Protein AF-0000000072256569 (afdb_homodimer)

Organism: Glaesserella parasuis serovar 5 (strain SH0165) (NCBI:txid557723)

pLDDT: mean 93.46, std 8.96, range [40.25, 98.81]

Structure (mmCIF, N/CA/C/O backbone):
data_AF-0000000072256569-model_v1
#
loop_
_entity.id
_entity.type
_entity.pdbx_description
1 polymer Gluconokinase
#
loop_
_atom_site.group_PDB
_atom_site.id
_atom_site.type_symbol
_atom_site.label_atom_id
_atom_site.label_alt_id
_atom_site.label_comp_id
_atom_site.label_asym_id
_atom_site.label_entity_id
_atom_site.label_seq_id
_atom_site.pdbx_PDB_ins_code
_atom_site.Cartn_x
_atom_site.Cartn_y
_atom_site.Cartn_z
_atom_site.occupancy
_atom_site.B_iso_or_equiv
_atom_site.auth_seq_id
_atom_site.auth_comp_id
_atom_site.auth_asym_id
_atom_site.auth_atom_id
_atom_site.pdbx_PDB_model_num
ATOM 1 N N . MET A 1 1 ? -25.641 -3.488 4.055 1 40.25 1 MET A N 1
ATOM 2 C CA . MET A 1 1 ? -24.484 -2.615 4.172 1 40.25 1 MET A CA 1
ATOM 3 C C . MET A 1 1 ? -23.375 -3.055 3.223 1 40.25 1 MET A C 1
ATOM 5 O O . MET A 1 1 ? -23.094 -4.25 3.084 1 40.25 1 MET A O 1
ATOM 9 N N . SER A 1 2 ? -23.109 -2.441 2.121 1 54.06 2 SER A N 1
ATOM 10 C CA . SER A 1 2 ? -22.188 -2.846 1.068 1 54.06 2 SER A CA 1
ATOM 11 C C . SER A 1 2 ? -20.844 -3.291 1.65 1 54.06 2 SER A C 1
ATOM 13 O O . SER A 1 2 ? -20.203 -2.541 2.387 1 54.06 2 SER A O 1
ATOM 15 N N . GLU A 1 3 ? -20.672 -4.641 1.908 1 81.69 3 GLU A N 1
ATOM 16 C CA . GLU A 1 3 ? -19.578 -5.281 2.633 1 81.69 3 GLU A CA 1
ATOM 17 C C . GLU A 1 3 ? -18.266 -5.18 1.855 1 81.69 3 GLU A C 1
ATOM 19 O O . GLU A 1 3 ? -18.281 -5.184 0.623 1 81.69 3 GLU A O 1
ATOM 24 N N . GLY A 1 4 ? -17.172 -4.664 2.48 1 91.06 4 GLY A N 1
ATOM 25 C CA . GLY A 1 4 ? -15.82 -4.656 1.939 1 91.06 4 GLY A CA 1
ATOM 26 C C . GLY A 1 4 ? -15.367 -6.02 1.454 1 91.06 4 GLY A C 1
ATOM 27 O O . GLY A 1 4 ? -15.883 -7.047 1.899 1 91.06 4 GLY A O 1
ATOM 28 N N . LYS A 1 5 ? -14.586 -5.988 0.394 1 96.31 5 LYS A N 1
ATOM 29 C CA . LYS A 1 5 ? -14.094 -7.227 -0.202 1 96.31 5 LYS A CA 1
ATOM 30 C C . LYS A 1 5 ? -12.648 -7.082 -0.652 1 96.31 5 LYS A C 1
ATOM 32 O O . LYS A 1 5 ? -12.266 -6.059 -1.225 1 96.31 5 LYS A O 1
ATOM 37 N N . ALA A 1 6 ? -11.93 -8.062 -0.344 1 98.19 6 ALA A N 1
ATOM 38 C CA . ALA A 1 6 ? -10.539 -8.094 -0.788 1 98.19 6 ALA A CA 1
ATOM 39 C C . ALA A 1 6 ? -10.32 -9.211 -1.807 1 98.19 6 ALA A C 1
ATOM 41 O O . ALA A 1 6 ? -10.625 -10.375 -1.538 1 98.19 6 ALA A O 1
ATOM 42 N N . PHE A 1 7 ? -9.836 -8.867 -2.986 1 98.69 7 PHE A N 1
ATOM 43 C CA . PHE A 1 7 ? -9.367 -9.828 -3.973 1 98.69 7 PHE A CA 1
ATOM 44 C C . PHE A 1 7 ? -7.844 -9.914 -3.967 1 98.69 7 PHE A C 1
ATOM 46 O O . PHE A 1 7 ? -7.16 -8.906 -4.152 1 98.69 7 PHE A O 1
ATOM 53 N N . ILE A 1 8 ? -7.336 -11.047 -3.693 1 98.81 8 ILE A N 1
ATOM 54 C CA . ILE A 1 8 ? -5.898 -11.273 -3.801 1 98.81 8 ILE A CA 1
ATOM 55 C C . ILE A 1 8 ? -5.543 -11.695 -5.223 1 98.81 8 ILE A C 1
ATOM 57 O O . ILE A 1 8 ? -5.93 -12.781 -5.664 1 98.81 8 ILE A O 1
ATOM 61 N N . LEU A 1 9 ? -4.914 -10.828 -5.926 1 98.81 9 LEU A N 1
ATOM 62 C CA . LEU A 1 9 ? -4.387 -11.188 -7.238 1 98.81 9 LEU A CA 1
ATOM 63 C C . LEU A 1 9 ? -3.012 -11.836 -7.113 1 98.81 9 LEU A C 1
ATOM 65 O O . LEU A 1 9 ? -2.016 -11.148 -6.875 1 98.81 9 LEU A O 1
ATOM 69 N N . MET A 1 10 ? -3.02 -13.148 -7.277 1 98.56 10 MET A N 1
ATOM 70 C CA . MET A 1 10 ? -1.822 -13.906 -6.918 1 98.56 10 MET A CA 1
ATOM 71 C C . MET A 1 10 ? -1.206 -14.57 -8.141 1 98.56 10 MET A C 1
ATOM 73 O O . MET A 1 10 ? -1.817 -14.594 -9.211 1 98.56 10 MET A O 1
ATOM 77 N N . GLY A 1 11 ? 0.01 -15.047 -7.938 1 96.94 11 GLY A N 1
ATOM 78 C CA . GLY A 1 11 ? 0.782 -15.711 -8.977 1 96.94 11 GLY A CA 1
ATOM 79 C C . GLY A 1 11 ? 2.277 -15.492 -8.836 1 96.94 11 GLY A C 1
ATOM 80 O O . GLY A 1 11 ? 2.721 -14.68 -8.031 1 96.94 11 GLY A O 1
ATOM 81 N N . VAL A 1 12 ? 3.035 -16.25 -9.617 1 94.25 12 VAL A N 1
ATOM 82 C CA . VAL A 1 12 ? 4.488 -16.125 -9.57 1 94.25 12 VAL A CA 1
ATOM 83 C C . VAL A 1 12 ? 4.918 -14.789 -10.164 1 94.25 12 VAL A C 1
ATOM 85 O O . VAL A 1 12 ? 4.109 -14.086 -10.773 1 94.25 12 VAL A O 1
ATOM 88 N N . SER A 1 13 ? 6.16 -14.422 -9.891 1 88.44 13 SER A N 1
ATOM 89 C CA . SER A 1 13 ? 6.719 -13.195 -10.445 1 88.44 13 SER A CA 1
ATOM 90 C C . SER A 1 13 ? 6.613 -13.164 -11.961 1 88.44 13 SER A C 1
ATOM 92 O O . SER A 1 13 ? 6.629 -14.219 -12.609 1 88.44 13 SER A O 1
ATOM 94 N N . SER A 1 14 ? 6.383 -11.961 -12.555 1 87.88 14 SER A N 1
ATOM 95 C CA . SER A 1 14 ? 6.426 -11.711 -13.992 1 87.88 14 SER A CA 1
ATOM 96 C C . SER A 1 14 ? 5.168 -12.227 -14.68 1 87.88 14 SER A C 1
ATOM 98 O O . SER A 1 14 ? 5.172 -12.461 -15.891 1 87.88 14 SER A O 1
ATOM 100 N N . THR A 1 15 ? 4.133 -12.492 -13.883 1 91.69 15 THR A N 1
ATOM 101 C CA . THR A 1 15 ? 2.846 -12.836 -14.477 1 91.69 15 THR A CA 1
ATOM 102 C C . THR A 1 15 ? 2.033 -11.586 -14.773 1 91.69 15 THR A C 1
ATOM 104 O O . THR A 1 15 ? 0.954 -11.664 -15.367 1 91.69 15 THR A O 1
ATOM 107 N N . GLY A 1 16 ? 2.479 -10.445 -14.336 1 90 16 GLY A N 1
ATOM 108 C CA . GLY A 1 16 ? 1.817 -9.188 -14.641 1 90 16 GLY A CA 1
ATOM 109 C C . GLY A 1 16 ? 0.84 -8.75 -13.57 1 90 16 GLY A C 1
ATOM 110 O O . GLY A 1 16 ? -0.11 -8.016 -13.852 1 90 16 GLY A O 1
ATOM 111 N N . LYS A 1 17 ? 0.995 -9.195 -12.352 1 94.38 17 LYS A N 1
ATOM 112 C CA . LYS A 1 17 ? 0.062 -8.93 -11.258 1 94.38 17 LYS A CA 1
ATOM 113 C C . LYS A 1 17 ? -0.186 -7.434 -11.102 1 94.38 17 LYS A C 1
ATOM 115 O O . LYS A 1 17 ? -1.335 -6.988 -11.094 1 94.38 17 LYS A O 1
ATOM 120 N N . THR A 1 18 ? 0.906 -6.664 -11.039 1 92.69 18 THR A N 1
ATOM 121 C CA . THR A 1 18 ? 0.779 -5.234 -10.789 1 92.69 18 THR A CA 1
ATOM 122 C C . THR A 1 18 ? 0.106 -4.535 -11.961 1 92.69 18 THR A C 1
ATOM 124 O O . THR A 1 18 ? -0.819 -3.74 -11.773 1 92.69 18 THR A O 1
ATOM 127 N N . SER A 1 19 ? 0.529 -4.84 -13.195 1 94.12 19 SER A N 1
ATOM 128 C CA . SER A 1 19 ? -0.043 -4.207 -14.375 1 94.12 19 SER A CA 1
ATOM 129 C C . SER A 1 19 ? -1.513 -4.578 -14.547 1 94.12 19 SER A C 1
ATOM 131 O O . SER A 1 19 ? -2.355 -3.709 -14.781 1 94.12 19 SER A O 1
ATOM 133 N N . ILE A 1 20 ? -1.775 -5.836 -14.391 1 97.75 20 ILE A N 1
ATOM 134 C CA . ILE A 1 20 ? -3.148 -6.305 -14.531 1 97.75 20 ILE A CA 1
ATOM 135 C C . ILE A 1 20 ? -4.008 -5.742 -13.398 1 97.75 20 ILE A C 1
ATOM 137 O O . ILE A 1 20 ? -5.102 -5.227 -13.641 1 97.75 20 ILE A O 1
ATOM 141 N N . GLY A 1 21 ? -3.496 -5.84 -12.18 1 98 21 GLY A N 1
ATOM 142 C CA . GLY A 1 21 ? -4.211 -5.273 -11.047 1 98 21 GLY A CA 1
ATOM 143 C C . GLY A 1 21 ? -4.527 -3.799 -11.219 1 98 21 GLY A C 1
ATOM 144 O O . GLY A 1 21 ? -5.637 -3.357 -10.906 1 98 21 GLY A O 1
ATOM 145 N N . THR A 1 22 ? -3.578 -3.062 -11.695 1 95.94 22 THR A N 1
ATOM 146 C CA . THR A 1 22 ? -3.744 -1.63 -11.922 1 95.94 22 THR A CA 1
ATOM 147 C C . THR A 1 22 ? -4.875 -1.364 -12.914 1 95.94 22 THR A C 1
ATOM 149 O O . THR A 1 22 ? -5.762 -0.554 -12.648 1 95.94 22 THR A O 1
ATOM 152 N N . GLU A 1 23 ? -4.852 -2.062 -14.008 1 97.56 23 GLU A N 1
ATOM 153 C CA . GLU A 1 23 ? -5.848 -1.837 -15.055 1 97.56 23 GLU A CA 1
ATOM 154 C C . GLU A 1 23 ? -7.234 -2.291 -14.602 1 97.56 23 GLU A C 1
ATOM 156 O O . GLU A 1 23 ? -8.227 -1.595 -14.828 1 97.56 23 GLU A O 1
ATOM 161 N N . VAL A 1 24 ? -7.324 -3.406 -13.93 1 98.5 24 VAL A N 1
ATOM 162 C CA . VAL A 1 24 ? -8.602 -3.93 -13.445 1 98.5 24 VAL A CA 1
ATOM 163 C C . VAL A 1 24 ? -9.211 -2.955 -12.445 1 98.5 24 VAL A C 1
ATOM 165 O O . VAL A 1 24 ? -10.391 -2.619 -12.531 1 98.5 24 VAL A O 1
ATOM 168 N N . THR A 1 25 ? -8.391 -2.504 -11.477 1 97.69 25 THR A N 1
ATOM 169 C CA . THR A 1 25 ? -8.906 -1.615 -10.445 1 97.69 25 THR A CA 1
ATOM 170 C C . THR A 1 25 ? -9.305 -0.269 -11.039 1 97.69 25 THR A C 1
ATOM 172 O O . THR A 1 25 ? -10.266 0.355 -10.586 1 97.69 25 THR A O 1
ATOM 175 N N . ARG A 1 26 ? -8.555 0.143 -12.008 1 95.5 26 ARG A N 1
ATOM 176 C CA . ARG A 1 26 ? -8.914 1.379 -12.695 1 95.5 26 ARG A CA 1
ATOM 177 C C . ARG A 1 26 ? -10.289 1.266 -13.344 1 95.5 26 ARG A C 1
ATOM 179 O O . ARG A 1 26 ? -11.133 2.152 -13.188 1 95.5 26 ARG A O 1
ATOM 186 N N . ARG A 1 27 ? -10.594 0.208 -14 1 97.31 27 ARG A N 1
ATOM 187 C CA . ARG A 1 27 ? -11.828 0.017 -14.75 1 97.31 27 ARG A CA 1
ATOM 188 C C . ARG A 1 27 ? -13 -0.237 -13.812 1 97.31 27 ARG A C 1
ATOM 190 O O . ARG A 1 27 ? -14.133 0.16 -14.102 1 97.31 27 ARG A O 1
ATOM 197 N N . LEU A 1 28 ? -12.766 -0.832 -12.688 1 97.5 28 LEU A N 1
ATOM 198 C CA . LEU A 1 28 ? -13.852 -1.211 -11.789 1 97.5 28 LEU A CA 1
ATOM 199 C C . LEU A 1 28 ? -14.008 -0.194 -10.664 1 97.5 28 LEU A C 1
ATOM 201 O O . LEU A 1 28 ? -14.93 -0.294 -9.852 1 97.5 28 LEU A O 1
ATOM 205 N N . GLY A 1 29 ? -13.078 0.768 -10.594 1 94.94 29 GLY A N 1
ATOM 206 C CA . GLY A 1 29 ? -13.125 1.757 -9.523 1 94.94 29 GLY A CA 1
ATOM 207 C C . GLY A 1 29 ? -12.82 1.174 -8.156 1 94.94 29 GLY A C 1
ATOM 208 O O . GLY A 1 29 ? -13.516 1.473 -7.184 1 94.94 29 GLY A O 1
ATOM 209 N N . MET A 1 30 ? -11.812 0.292 -8.102 1 96.62 30 MET A N 1
ATOM 210 C CA . MET A 1 30 ? -11.438 -0.385 -6.859 1 96.62 30 MET A CA 1
ATOM 211 C C . MET A 1 30 ? -10.078 0.092 -6.367 1 96.62 30 MET A C 1
ATOM 213 O O . MET A 1 30 ? -9.297 0.666 -7.133 1 96.62 30 MET A O 1
ATOM 217 N N . LYS A 1 31 ? -9.836 -0.186 -5.129 1 95.38 31 LYS A N 1
ATOM 218 C CA . LYS A 1 31 ? -8.523 0.096 -4.543 1 95.38 31 LYS A CA 1
ATOM 219 C C . LYS A 1 31 ? -7.496 -0.95 -4.965 1 95.38 31 LYS A C 1
ATOM 221 O O . LYS A 1 31 ? -7.82 -2.133 -5.082 1 95.38 31 LYS A O 1
ATOM 226 N N . LEU A 1 32 ? -6.227 -0.421 -5.148 1 96.88 32 LEU A N 1
ATOM 227 C CA . L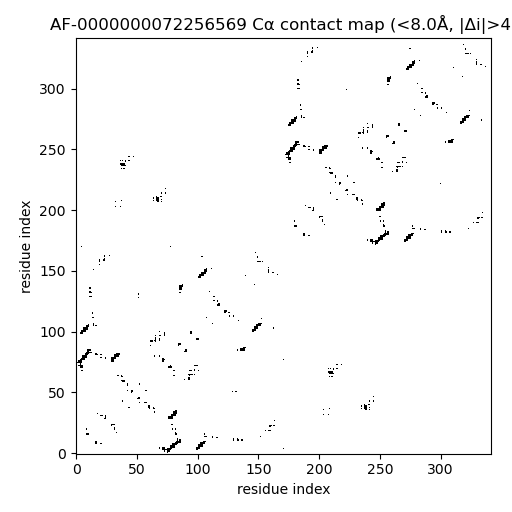EU A 1 32 ? -5.109 -1.328 -5.402 1 96.88 32 LEU A CA 1
ATOM 228 C C . LEU A 1 32 ? -4.066 -1.229 -4.297 1 96.88 32 LEU A C 1
ATOM 230 O O . LEU A 1 32 ? -3.639 -0.13 -3.938 1 96.88 32 LEU A O 1
ATOM 234 N N . ILE A 1 33 ? -3.75 -2.361 -3.738 1 97.31 33 ILE A N 1
ATOM 235 C CA . ILE A 1 33 ? -2.686 -2.461 -2.746 1 97.31 33 ILE A CA 1
ATOM 236 C C . ILE A 1 33 ? -1.607 -3.422 -3.242 1 97.31 33 ILE A C 1
ATOM 238 O O . ILE A 1 33 ? -1.909 -4.543 -3.658 1 97.31 33 ILE A O 1
ATOM 242 N N . ASP A 1 34 ? -0.389 -2.951 -3.289 1 95.94 34 ASP A N 1
ATOM 243 C CA . ASP A 1 34 ? 0.729 -3.785 -3.719 1 95.94 34 ASP A CA 1
ATOM 244 C C . ASP A 1 34 ? 1.378 -4.488 -2.529 1 95.94 34 ASP A C 1
ATOM 246 O O . ASP A 1 34 ? 2.055 -3.854 -1.717 1 95.94 34 ASP A O 1
ATOM 250 N N . GLY A 1 35 ? 1.304 -5.75 -2.441 1 95.94 35 GLY A N 1
ATOM 251 C CA . GLY A 1 35 ? 1.84 -6.531 -1.337 1 95.94 35 GLY A CA 1
ATOM 252 C C . GLY A 1 35 ? 3.344 -6.398 -1.189 1 95.94 35 GLY A C 1
ATOM 253 O O . GLY A 1 35 ? 3.893 -6.66 -0.117 1 95.94 35 GLY A O 1
ATOM 254 N N . ASP A 1 36 ? 4.035 -6.074 -2.225 1 91.62 36 ASP A N 1
ATOM 255 C CA . ASP A 1 36 ? 5.48 -5.895 -2.154 1 91.62 36 ASP A CA 1
ATOM 256 C C . ASP A 1 36 ? 5.844 -4.715 -1.251 1 91.62 36 ASP A C 1
ATOM 258 O O . ASP A 1 36 ? 6.938 -4.672 -0.688 1 91.62 36 ASP A O 1
ATOM 262 N N . ASP A 1 37 ? 4.895 -3.811 -1.094 1 92.94 37 ASP A N 1
ATOM 263 C CA . ASP A 1 37 ? 5.137 -2.637 -0.261 1 92.94 37 ASP A CA 1
ATOM 264 C C . ASP A 1 37 ? 4.953 -2.967 1.218 1 92.94 37 ASP A C 1
ATOM 266 O O . ASP A 1 37 ? 5.27 -2.148 2.086 1 92.94 37 ASP A O 1
ATOM 270 N N . LEU A 1 38 ? 4.504 -4.188 1.493 1 97.06 38 LEU A N 1
ATOM 271 C CA . LEU A 1 38 ? 4.141 -4.539 2.859 1 97.06 38 LEU A CA 1
ATOM 272 C C . LEU A 1 38 ? 5.219 -5.41 3.5 1 97.06 38 LEU A C 1
ATOM 274 O O . LEU A 1 38 ? 5.102 -5.789 4.668 1 97.06 38 LEU A O 1
ATOM 278 N N . HIS A 1 39 ? 6.305 -5.676 2.742 1 97.38 39 HIS A N 1
ATOM 279 C CA . HIS A 1 39 ? 7.383 -6.469 3.322 1 97.38 39 HIS A CA 1
ATOM 280 C C . HIS A 1 39 ? 8.07 -5.715 4.457 1 97.38 39 HIS A C 1
ATOM 282 O O . HIS A 1 39 ? 8.344 -4.52 4.344 1 97.38 39 HIS A O 1
ATOM 288 N N . PRO A 1 40 ? 8.367 -6.457 5.555 1 97.88 40 PRO A N 1
ATOM 289 C CA . PRO A 1 40 ? 9.203 -5.844 6.59 1 97.88 40 PRO A CA 1
ATOM 290 C C . PRO A 1 40 ? 10.641 -5.617 6.121 1 97.88 40 PRO A C 1
ATOM 292 O O . PRO A 1 40 ? 11.086 -6.234 5.148 1 97.88 40 PRO A O 1
ATOM 295 N N . ARG A 1 41 ? 11.273 -4.828 6.832 1 97 41 ARG A N 1
ATOM 296 C CA . ARG A 1 41 ? 12.633 -4.414 6.48 1 97 41 ARG A CA 1
ATOM 297 C C . ARG A 1 41 ? 13.547 -5.625 6.309 1 97 41 ARG A C 1
ATOM 299 O O . ARG A 1 41 ? 14.344 -5.68 5.367 1 97 41 ARG A O 1
ATOM 306 N N . ALA A 1 42 ? 13.453 -6.574 7.25 1 97.06 42 ALA A N 1
ATOM 307 C CA . ALA A 1 42 ? 14.305 -7.758 7.211 1 97.06 42 ALA A CA 1
ATOM 308 C C . ALA A 1 42 ? 14.133 -8.516 5.898 1 97.06 42 ALA A C 1
ATOM 310 O O . ALA A 1 42 ? 15.102 -9.023 5.336 1 97.06 42 ALA A O 1
ATOM 311 N N . ASN A 1 43 ? 12.859 -8.609 5.445 1 96.75 43 ASN A N 1
ATOM 312 C CA . ASN A 1 43 ? 12.586 -9.266 4.172 1 96.75 43 ASN A CA 1
ATOM 313 C C . ASN A 1 43 ? 13.227 -8.523 3.004 1 96.75 43 ASN A C 1
ATOM 315 O O . ASN A 1 43 ? 13.797 -9.141 2.104 1 96.75 43 ASN A O 1
ATOM 319 N N . ILE A 1 44 ? 13.125 -7.211 3.008 1 94.94 44 ILE A N 1
ATOM 320 C CA . ILE A 1 44 ? 13.648 -6.359 1.945 1 94.94 44 ILE A CA 1
ATOM 321 C C . ILE A 1 44 ? 15.164 -6.539 1.839 1 94.94 44 ILE A C 1
ATOM 323 O O . ILE A 1 44 ? 15.695 -6.723 0.743 1 94.94 44 ILE A O 1
ATOM 327 N N . ILE A 1 45 ? 15.82 -6.562 2.98 1 94.75 45 ILE A N 1
ATOM 328 C CA . ILE A 1 45 ? 17.266 -6.723 3.021 1 94.75 45 ILE A CA 1
ATOM 329 C C . ILE A 1 45 ? 17.656 -8.094 2.471 1 94.75 45 ILE A C 1
ATOM 331 O O . ILE A 1 45 ? 18.531 -8.203 1.608 1 94.75 45 ILE A O 1
ATOM 335 N N . LYS A 1 46 ? 16.953 -9.109 2.955 1 93.94 46 LYS A N 1
ATOM 336 C CA . LYS A 1 46 ? 17.25 -10.477 2.533 1 93.94 46 LYS A CA 1
ATOM 337 C C . LYS A 1 46 ? 17.047 -10.641 1.029 1 93.94 46 LYS A C 1
ATOM 339 O O . LYS A 1 46 ? 17.938 -11.133 0.328 1 93.94 46 LYS A O 1
ATOM 344 N N . MET A 1 47 ? 15.961 -10.164 0.465 1 88.44 47 MET A N 1
ATOM 345 C CA . MET A 1 47 ? 15.656 -10.266 -0.959 1 88.44 47 MET A CA 1
ATOM 346 C C . MET A 1 47 ? 16.641 -9.438 -1.786 1 88.44 47 MET A C 1
ATOM 348 O O . MET A 1 47 ? 17.078 -9.883 -2.846 1 88.44 47 MET A O 1
ATOM 352 N N . GLY A 1 48 ? 16.969 -8.242 -1.275 1 87.25 48 GLY A N 1
ATOM 353 C CA . GLY A 1 48 ? 17.938 -7.387 -1.954 1 87.25 48 GLY A CA 1
ATOM 354 C C . GLY A 1 48 ? 19.312 -8.008 -2.062 1 87.25 48 GLY A C 1
ATOM 355 O O . GLY A 1 48 ? 20.078 -7.688 -2.979 1 87.25 48 GLY A O 1
ATOM 356 N N . SER A 1 49 ? 19.609 -8.992 -1.173 1 89.81 49 SER A N 1
ATOM 357 C CA . SER A 1 49 ? 20.906 -9.664 -1.163 1 89.81 49 SER A CA 1
ATOM 358 C C . SER A 1 49 ? 20.859 -10.953 -1.979 1 89.81 49 SER A C 1
ATOM 360 O O . SER A 1 49 ? 21.812 -11.734 -1.968 1 89.81 49 SER A O 1
ATOM 362 N N . GLY A 1 50 ? 19.672 -11.188 -2.598 1 84.19 50 GLY A N 1
ATOM 363 C CA . GLY A 1 50 ? 19.531 -12.352 -3.457 1 84.19 50 GLY A CA 1
ATOM 364 C C . GLY A 1 50 ? 19.188 -13.625 -2.699 1 84.19 50 GLY A C 1
ATOM 365 O O . GLY A 1 50 ? 19.281 -14.727 -3.244 1 84.19 50 GLY A O 1
ATOM 366 N N . ILE A 1 51 ? 18.828 -13.523 -1.416 1 87.62 51 ILE A N 1
ATOM 367 C CA . ILE A 1 51 ? 18.453 -14.664 -0.584 1 87.62 51 ILE A CA 1
ATOM 368 C C . ILE A 1 51 ? 16.938 -14.836 -0.573 1 87.62 51 ILE A C 1
ATOM 370 O O . ILE A 1 51 ? 16.219 -13.922 -0.175 1 87.62 51 ILE A O 1
ATOM 374 N N . PRO A 1 52 ? 16.438 -15.961 -0.99 1 87.5 52 PRO A N 1
ATOM 375 C CA . PRO A 1 52 ? 14.984 -16.188 -0.988 1 87.5 52 PRO A CA 1
ATOM 376 C C . PRO A 1 52 ? 14.398 -16.234 0.42 1 87.5 52 PRO A C 1
ATOM 378 O O . PRO A 1 52 ? 15.047 -16.719 1.351 1 87.5 52 PRO A O 1
ATOM 381 N N . LEU A 1 53 ? 13.266 -15.75 0.57 1 92.94 53 LEU A N 1
ATOM 382 C CA . LEU A 1 53 ? 12.57 -15.812 1.85 1 92.94 53 LEU A CA 1
ATOM 383 C C . LEU A 1 53 ? 12.109 -17.234 2.15 1 92.94 53 LEU A C 1
ATOM 385 O O . LEU A 1 53 ? 11.664 -17.953 1.25 1 92.94 53 LEU A O 1
ATOM 389 N N . ASN A 1 54 ? 12.234 -17.641 3.391 1 94.88 54 ASN A N 1
ATOM 390 C CA . ASN A 1 54 ? 11.617 -18.891 3.824 1 94.88 54 ASN A CA 1
ATOM 391 C C . ASN A 1 54 ? 10.266 -18.656 4.488 1 94.88 54 ASN A C 1
ATOM 393 O O . ASN A 1 54 ? 9.82 -17.5 4.586 1 94.88 54 ASN A O 1
ATOM 397 N N . ASP A 1 55 ? 9.656 -19.672 4.969 1 96.5 55 ASP A N 1
ATOM 398 C CA . ASP A 1 55 ? 8.305 -19.578 5.52 1 96.5 55 ASP A CA 1
ATOM 399 C C . ASP A 1 55 ? 8.281 -18.688 6.762 1 96.5 55 ASP A C 1
ATOM 401 O O . ASP A 1 55 ? 7.355 -17.891 6.945 1 96.5 55 ASP A O 1
ATOM 405 N N . GLN A 1 56 ? 9.227 -18.828 7.574 1 97.25 56 GLN A N 1
ATOM 406 C CA . GLN A 1 56 ? 9.289 -18.016 8.789 1 97.25 56 GLN A CA 1
ATOM 407 C C . GLN A 1 56 ? 9.461 -16.547 8.469 1 97.25 56 GLN A C 1
ATOM 409 O O . GLN A 1 56 ? 8.844 -15.688 9.102 1 97.25 56 GLN A O 1
ATOM 414 N N . ASP A 1 57 ? 10.281 -16.266 7.457 1 96.56 57 ASP A N 1
ATOM 415 C CA . ASP A 1 57 ? 10.484 -14.891 7.016 1 96.56 57 ASP A CA 1
ATOM 416 C C . ASP A 1 57 ? 9.164 -14.258 6.57 1 96.56 57 ASP A C 1
ATOM 418 O O . ASP A 1 57 ? 8.945 -13.062 6.77 1 96.56 57 ASP A O 1
ATOM 422 N N . ARG A 1 58 ? 8.305 -15.078 5.988 1 97 58 ARG A N 1
ATOM 423 C CA . ARG A 1 58 ? 7.125 -14.555 5.309 1 97 58 ARG A CA 1
ATOM 424 C C . ARG A 1 58 ? 5.988 -14.312 6.297 1 97 58 ARG A C 1
ATOM 426 O O . ARG A 1 58 ? 5.012 -13.633 5.973 1 97 58 ARG A O 1
ATOM 433 N N . GLU A 1 59 ? 6.137 -14.789 7.516 1 97.75 59 GLU A N 1
ATOM 434 C CA . GLU A 1 59 ? 5.027 -14.742 8.461 1 97.75 59 GLU A CA 1
ATOM 435 C C . GLU A 1 59 ? 4.598 -13.305 8.734 1 97.75 59 GLU A C 1
ATOM 437 O O . GLU A 1 59 ? 3.412 -12.969 8.641 1 97.75 59 GLU A O 1
ATOM 442 N N . PRO A 1 60 ? 5.535 -12.414 9.086 1 97.88 60 PRO A N 1
ATOM 443 C CA . PRO A 1 60 ? 5.105 -11.039 9.352 1 97.88 60 PRO A CA 1
ATOM 444 C C . PRO A 1 60 ? 4.512 -10.359 8.117 1 97.88 60 PRO A C 1
ATOM 446 O O . PRO A 1 60 ? 3.596 -9.547 8.242 1 97.88 60 PRO A O 1
ATOM 449 N N . TRP A 1 61 ? 5.023 -10.656 7.004 1 98.19 61 TRP A N 1
ATOM 450 C CA . TRP A 1 61 ? 4.508 -10.125 5.746 1 98.19 61 TRP A CA 1
ATOM 451 C C . TRP A 1 61 ? 3.078 -10.602 5.5 1 98.19 61 TRP A C 1
ATOM 453 O O . TRP A 1 61 ? 2.205 -9.812 5.148 1 98.19 61 TRP A O 1
ATOM 463 N N . LEU A 1 62 ? 2.852 -11.852 5.715 1 98.56 62 LEU A N 1
ATOM 464 C CA . LEU A 1 62 ? 1.519 -12.422 5.551 1 98.56 62 LEU A CA 1
ATOM 465 C C . LEU A 1 62 ? 0.527 -11.773 6.512 1 98.56 62 LEU A C 1
ATOM 467 O O . LEU A 1 62 ? -0.633 -11.555 6.16 1 98.56 62 LEU A O 1
ATOM 471 N N . GLU A 1 63 ? 0.954 -11.461 7.656 1 98.25 63 GLU A N 1
ATOM 472 C CA . GLU A 1 63 ? 0.115 -10.758 8.625 1 98.25 63 GLU A CA 1
ATOM 473 C C . GLU A 1 63 ? -0.256 -9.367 8.117 1 98.25 63 GLU A C 1
ATOM 475 O O . GLU A 1 63 ? -1.396 -8.922 8.273 1 98.25 63 GLU A O 1
ATOM 480 N N . ARG A 1 64 ? 0.68 -8.703 7.543 1 98.44 64 ARG A N 1
ATOM 481 C CA . ARG A 1 64 ? 0.418 -7.363 7.02 1 98.44 64 ARG A CA 1
ATOM 482 C C . ARG A 1 64 ? -0.556 -7.414 5.848 1 98.44 64 ARG A C 1
ATOM 484 O O . ARG A 1 64 ? -1.413 -6.543 5.707 1 98.44 64 ARG A O 1
ATOM 491 N N . ILE A 1 65 ? -0.445 -8.43 5.004 1 98.56 65 ILE A N 1
ATOM 492 C CA . ILE A 1 65 ? -1.402 -8.617 3.918 1 98.56 65 ILE A CA 1
ATOM 493 C C . ILE A 1 65 ? -2.789 -8.898 4.496 1 98.56 65 ILE A C 1
ATOM 495 O O . ILE A 1 65 ? -3.785 -8.344 4.027 1 98.56 65 ILE A O 1
ATOM 499 N N . ASN A 1 66 ? -2.828 -9.75 5.508 1 98.62 66 ASN A N 1
ATOM 500 C CA . ASN A 1 66 ? -4.074 -10.062 6.199 1 98.62 66 ASN A CA 1
ATOM 501 C C . ASN A 1 66 ? -4.727 -8.812 6.777 1 98.62 66 ASN A C 1
ATOM 503 O O . ASN A 1 66 ? -5.93 -8.602 6.613 1 98.62 66 ASN A O 1
ATOM 507 N N . ASP A 1 67 ? -3.945 -7.98 7.418 1 98.31 67 ASP A N 1
ATOM 508 C CA . ASP A 1 67 ? -4.434 -6.734 7.996 1 98.31 67 ASP A CA 1
ATOM 509 C C . ASP A 1 67 ? -4.992 -5.809 6.914 1 98.31 67 ASP A C 1
ATOM 511 O O . ASP A 1 67 ? -6 -5.129 7.129 1 98.31 67 ASP A O 1
ATOM 515 N N . ALA A 1 68 ? -4.281 -5.75 5.773 1 98.06 68 ALA A N 1
ATOM 516 C CA . ALA A 1 68 ? -4.742 -4.91 4.672 1 98.06 68 ALA A CA 1
ATOM 517 C C . ALA A 1 68 ? -6.109 -5.371 4.168 1 98.06 68 ALA A C 1
ATOM 519 O O . ALA A 1 68 ? -6.988 -4.547 3.9 1 98.06 68 ALA A O 1
ATOM 520 N N . ALA A 1 69 ? -6.289 -6.656 4.07 1 98 69 ALA A N 1
ATOM 521 C CA . ALA A 1 69 ? -7.586 -7.199 3.676 1 98 69 ALA A CA 1
ATOM 522 C C . ALA A 1 69 ? -8.664 -6.852 4.703 1 98 69 ALA A C 1
ATOM 524 O O . ALA A 1 69 ? -9.773 -6.465 4.336 1 98 69 ALA A O 1
ATOM 525 N N . PHE A 1 70 ? -8.305 -6.977 5.953 1 97.5 70 PHE A N 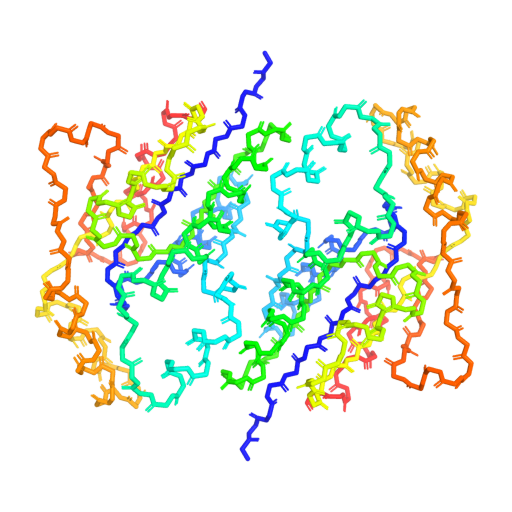1
ATOM 526 C CA . PHE A 1 70 ? -9.219 -6.629 7.039 1 97.5 70 PHE A CA 1
ATOM 527 C C . PHE A 1 70 ? -9.633 -5.168 6.953 1 97.5 70 PHE A C 1
ATOM 529 O O . PHE A 1 70 ? -10.797 -4.836 7.172 1 97.5 70 PHE A O 1
ATOM 536 N N . SER A 1 71 ? -8.68 -4.352 6.652 1 96.06 71 SER A N 1
ATOM 537 C CA . SER A 1 71 ? -8.945 -2.92 6.531 1 96.06 71 SER A CA 1
ATOM 538 C C . SER A 1 71 ? -9.977 -2.639 5.445 1 96.06 71 SER A C 1
ATOM 540 O O . SER A 1 71 ? -10.898 -1.848 5.648 1 96.06 71 SER A O 1
ATOM 542 N N . LEU A 1 72 ? -9.82 -3.25 4.281 1 95.94 72 LEU A N 1
ATOM 543 C CA . LEU A 1 72 ? -10.781 -3.09 3.195 1 95.94 72 LEU A CA 1
ATOM 544 C C . LEU A 1 72 ? -12.188 -3.455 3.656 1 95.94 72 LEU A C 1
ATOM 546 O O . LEU A 1 72 ? -13.141 -2.713 3.41 1 95.94 72 LEU A O 1
ATOM 550 N N . GLU A 1 73 ? -12.297 -4.527 4.379 1 94.31 73 GLU A N 1
ATOM 551 C CA . GLU A 1 73 ? -13.594 -4.988 4.867 1 94.31 73 GLU A CA 1
ATOM 552 C C . GLU A 1 73 ? -14.203 -3.988 5.844 1 94.31 73 GLU A C 1
ATOM 554 O O . GLU A 1 73 ? -15.375 -3.629 5.719 1 94.31 73 GLU A O 1
ATOM 559 N N . GLN A 1 74 ? -13.422 -3.562 6.738 1 91.69 74 GLN A N 1
ATOM 560 C CA . GLN A 1 74 ? -13.906 -2.686 7.801 1 91.69 74 GLN A CA 1
ATOM 561 C C . GLN A 1 74 ? -14.336 -1.334 7.242 1 91.69 74 GLN A C 1
ATOM 563 O O . GLN A 1 74 ? -15.266 -0.71 7.762 1 91.69 74 GLN A O 1
ATOM 568 N N . LYS A 1 75 ? -13.703 -0.926 6.176 1 89.94 75 LYS A N 1
ATOM 569 C CA . LYS A 1 75 ? -14 0.372 5.578 1 89.94 75 LYS A CA 1
ATOM 570 C C . LYS A 1 75 ? -15.07 0.246 4.496 1 89.94 75 LYS A C 1
ATOM 572 O O . LYS A 1 75 ? -15.367 1.215 3.795 1 89.94 75 LYS A O 1
ATOM 577 N N . SER A 1 76 ? -15.562 -0.977 4.254 1 93.12 76 SER A N 1
ATOM 578 C CA . SER A 1 76 ? -16.547 -1.263 3.221 1 93.12 76 SER A CA 1
ATOM 579 C C . SER A 1 76 ? -16.031 -0.871 1.839 1 93.12 76 SER A C 1
ATOM 581 O O . SER A 1 76 ? -16.766 -0.266 1.048 1 93.12 76 SER A O 1
ATOM 583 N N . GLU A 1 77 ? -14.727 -1.168 1.63 1 93.62 77 GLU A N 1
ATOM 584 C CA . GLU A 1 77 ? -14.086 -0.912 0.342 1 93.62 77 GLU A CA 1
ATOM 585 C C . GLU A 1 77 ? -13.836 -2.213 -0.416 1 93.62 77 GLU A C 1
ATOM 587 O O . GLU A 1 77 ? -13.68 -3.271 0.194 1 93.62 77 GLU A O 1
ATOM 592 N N . LYS A 1 78 ? -13.93 -2.104 -1.667 1 96.88 78 LYS A N 1
ATOM 593 C CA . LYS A 1 78 ? -13.523 -3.211 -2.527 1 96.88 78 LYS A CA 1
ATOM 594 C C . LYS A 1 78 ? -12.141 -2.961 -3.127 1 96.88 78 LYS A C 1
ATOM 596 O O . LYS A 1 78 ? -11.875 -1.875 -3.645 1 96.88 78 LYS A O 1
ATOM 601 N N . GLY A 1 79 ? -11.242 -3.938 -2.99 1 97.69 79 GLY A N 1
ATOM 602 C CA . GLY A 1 79 ? -9.883 -3.709 -3.469 1 97.69 79 GLY A CA 1
ATOM 603 C C . GLY A 1 79 ? -9.18 -4.98 -3.9 1 97.69 79 GLY A C 1
ATOM 604 O O . GLY A 1 79 ? -9.656 -6.086 -3.617 1 97.69 79 GLY A O 1
ATOM 605 N N . ILE A 1 80 ? -8.156 -4.773 -4.672 1 98.56 80 ILE A N 1
ATOM 606 C CA . ILE A 1 80 ? -7.246 -5.844 -5.066 1 98.56 80 ILE A CA 1
ATOM 607 C C . ILE A 1 80 ? -5.914 -5.688 -4.336 1 98.56 80 ILE A C 1
ATOM 609 O O . ILE A 1 80 ? -5.359 -4.59 -4.273 1 98.56 80 ILE A O 1
ATOM 613 N N . ILE A 1 81 ? -5.457 -6.703 -3.705 1 98.56 81 ILE A N 1
ATOM 614 C CA . ILE A 1 81 ? -4.102 -6.801 -3.174 1 98.56 81 ILE A CA 1
ATOM 615 C C . ILE A 1 81 ? -3.271 -7.734 -4.051 1 98.56 81 ILE A C 1
ATOM 617 O O . ILE A 1 81 ? -3.619 -8.906 -4.227 1 98.56 81 ILE A O 1
ATOM 621 N N . VAL A 1 82 ? -2.219 -7.195 -4.598 1 98 82 VAL A N 1
ATOM 622 C CA . VAL A 1 82 ? -1.324 -7.98 -5.441 1 98 82 VAL A CA 1
ATOM 623 C C . VAL A 1 82 ? -0.243 -8.633 -4.582 1 98 82 VAL A C 1
ATOM 625 O O . VAL A 1 82 ? 0.483 -7.945 -3.861 1 98 82 VAL A O 1
ATOM 628 N N . CYS A 1 83 ? -0.175 -9.953 -4.652 1 96.94 83 CYS A N 1
ATOM 629 C CA . CYS A 1 83 ? 0.919 -10.648 -3.982 1 96.94 83 CYS A CA 1
ATOM 630 C C . CYS A 1 83 ? 1.088 -12.062 -4.523 1 96.94 83 CYS A C 1
ATOM 632 O O . CYS A 1 83 ? 0.183 -12.594 -5.172 1 96.94 83 CYS A O 1
ATOM 634 N N . SER A 1 84 ? 2.137 -12.719 -4.219 1 95.88 84 SER A N 1
ATOM 635 C CA . SER A 1 84 ? 2.43 -14.023 -4.805 1 95.88 84 SER A CA 1
ATOM 636 C C . SER A 1 84 ? 1.521 -15.102 -4.227 1 95.88 84 SER A C 1
ATOM 638 O O . SER A 1 84 ? 0.945 -15.898 -4.973 1 95.88 84 SER A O 1
ATOM 640 N N . ALA A 1 85 ? 1.351 -15.164 -2.879 1 97.31 85 ALA A N 1
ATOM 641 C CA . ALA A 1 85 ? 0.5 -16.094 -2.148 1 97.31 85 ALA A CA 1
ATOM 642 C C . ALA A 1 85 ? 0.72 -17.531 -2.629 1 97.31 85 ALA A C 1
ATOM 644 O O . ALA A 1 85 ? -0.238 -18.234 -2.941 1 97.31 85 ALA A O 1
ATOM 645 N N . LEU A 1 86 ? 1.888 -18.078 -2.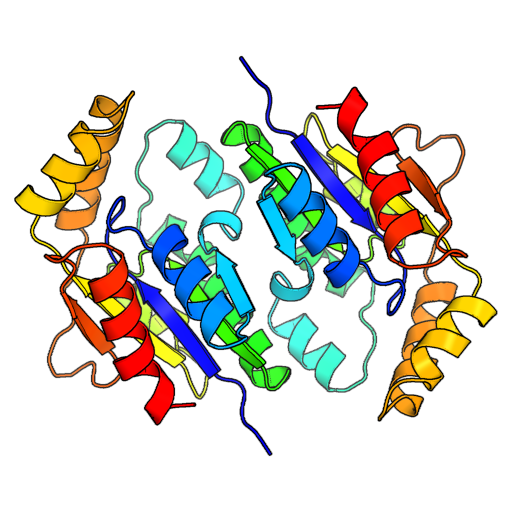59 1 97.62 86 LEU A N 1
ATOM 646 C CA . LEU A 1 86 ? 2.354 -19.234 -3.354 1 97.62 86 LEU A CA 1
ATOM 647 C C . LEU A 1 86 ? 1.902 -20.531 -2.701 1 97.62 86 LEU A C 1
ATOM 649 O O . LEU A 1 86 ? 1.626 -21.516 -3.393 1 97.62 86 LEU A O 1
ATOM 653 N N . LYS A 1 87 ? 1.831 -20.594 -1.429 1 98.31 87 LYS A N 1
ATOM 654 C CA . LYS A 1 87 ? 1.472 -21.828 -0.738 1 98.31 87 LYS A CA 1
ATOM 655 C C . LYS A 1 87 ? 0.056 -21.75 -0.173 1 98.31 87 LYS A C 1
ATOM 657 O O . LYS A 1 87 ? -0.428 -20.656 0.153 1 98.31 87 LYS A O 1
ATOM 662 N N . LYS A 1 88 ? -0.539 -22.875 -0.015 1 98.38 88 LYS A N 1
ATOM 663 C CA . LYS A 1 88 ? -1.857 -22.922 0.611 1 98.38 88 LYS A CA 1
ATOM 664 C C . LYS A 1 88 ? -1.815 -22.328 2.018 1 98.38 88 LYS A C 1
ATOM 666 O O . LYS A 1 88 ? -2.719 -21.594 2.414 1 98.38 88 LYS A O 1
ATOM 671 N N . THR A 1 89 ? -0.763 -22.625 2.727 1 98.25 89 THR A N 1
ATOM 672 C CA . THR A 1 89 ? -0.648 -22.125 4.09 1 98.25 89 THR A CA 1
ATOM 673 C C . THR A 1 89 ? -0.585 -20.594 4.094 1 98.25 89 THR A C 1
ATOM 675 O O . THR A 1 89 ? -1.075 -19.953 5.023 1 98.25 89 THR A O 1
ATOM 678 N N . TYR A 1 90 ? 0.052 -20.016 3.068 1 98.56 90 TYR A N 1
ATOM 679 C CA . TYR A 1 90 ? 0.082 -18.562 2.953 1 98.56 90 TYR A CA 1
ATOM 680 C C . TYR A 1 90 ? -1.316 -18.016 2.721 1 98.56 90 TYR A C 1
ATOM 682 O O . TYR A 1 90 ? -1.732 -17.062 3.391 1 98.56 90 TYR A O 1
ATOM 690 N N . ARG A 1 91 ? -2.041 -18.609 1.804 1 98.69 91 ARG A N 1
ATOM 691 C CA . ARG A 1 91 ? -3.396 -18.188 1.482 1 98.69 91 ARG A CA 1
ATOM 692 C C . ARG A 1 91 ? -4.324 -18.359 2.68 1 98.69 91 ARG A C 1
ATOM 694 O O . ARG A 1 91 ? -5.18 -17.5 2.938 1 98.69 91 ARG A O 1
ATOM 701 N N . ASP A 1 92 ? -4.09 -19.453 3.453 1 98.5 92 ASP A N 1
ATOM 702 C CA . ASP A 1 92 ? -4.848 -19.656 4.684 1 98.5 92 ASP A CA 1
ATOM 703 C C . ASP A 1 92 ? -4.586 -18.531 5.684 1 98.5 92 ASP A C 1
ATOM 705 O O . ASP A 1 92 ? -5.516 -18.031 6.316 1 98.5 92 ASP A O 1
ATOM 709 N N . ARG A 1 93 ? -3.379 -18.109 5.773 1 98.25 93 ARG A N 1
ATOM 710 C CA . ARG A 1 93 ? -3.012 -17.047 6.688 1 98.25 93 ARG A CA 1
ATOM 711 C C . ARG A 1 93 ? -3.611 -15.711 6.238 1 98.25 93 ARG A C 1
ATOM 713 O O . ARG A 1 93 ? -4.082 -14.93 7.066 1 98.25 93 ARG A O 1
ATOM 720 N N . ILE A 1 94 ? -3.631 -15.461 4.969 1 98.44 94 ILE A N 1
ATOM 721 C CA . ILE A 1 94 ? -4.133 -14.203 4.414 1 98.44 94 ILE A CA 1
ATOM 722 C C . ILE A 1 94 ? -5.633 -14.086 4.676 1 98.44 94 ILE A C 1
ATOM 724 O O . ILE A 1 94 ? -6.125 -13.016 5.031 1 98.44 94 ILE A O 1
ATOM 728 N N . ARG A 1 95 ? -6.359 -15.164 4.555 1 97.69 95 ARG A N 1
ATOM 729 C CA . ARG A 1 95 ? -7.812 -15.07 4.68 1 97.69 95 ARG A CA 1
ATOM 730 C C . ARG A 1 95 ? -8.25 -15.258 6.129 1 97.69 95 ARG A C 1
ATOM 732 O O . ARG A 1 95 ? -9.406 -14.984 6.473 1 97.69 95 ARG A O 1
ATOM 739 N N . GLN A 1 96 ? -7.352 -15.688 7.023 1 97.44 96 GLN A N 1
ATOM 740 C CA . GLN A 1 96 ? -7.695 -16 8.406 1 97.44 96 GLN A CA 1
ATOM 741 C C . GLN A 1 96 ? -8.312 -14.789 9.102 1 97.44 96 GLN A C 1
ATOM 743 O O . GLN A 1 96 ? -7.711 -13.711 9.125 1 97.44 96 GLN A O 1
ATOM 748 N N . GLY A 1 97 ? -9.531 -14.961 9.68 1 96.5 97 GLY A N 1
ATOM 749 C CA . GLY A 1 97 ? -10.18 -13.914 10.445 1 96.5 97 GLY A CA 1
ATOM 750 C C . GLY A 1 97 ? -10.836 -12.859 9.578 1 96.5 97 GLY A C 1
ATOM 751 O O . GLY A 1 97 ? -11.352 -11.859 10.086 1 96.5 97 GLY A O 1
ATOM 752 N N . ASN A 1 98 ? -10.758 -12.945 8.266 1 96.75 98 ASN A N 1
ATOM 753 C CA . ASN A 1 98 ? -11.445 -12.062 7.328 1 96.75 98 ASN A CA 1
ATOM 754 C C . ASN A 1 98 ? -12.672 -12.742 6.723 1 96.75 98 ASN A C 1
ATOM 756 O O . ASN A 1 98 ? -12.719 -13.969 6.617 1 96.75 98 ASN A O 1
ATOM 760 N N . ASN A 1 99 ? -13.633 -11.984 6.336 1 93.88 99 ASN A N 1
ATOM 7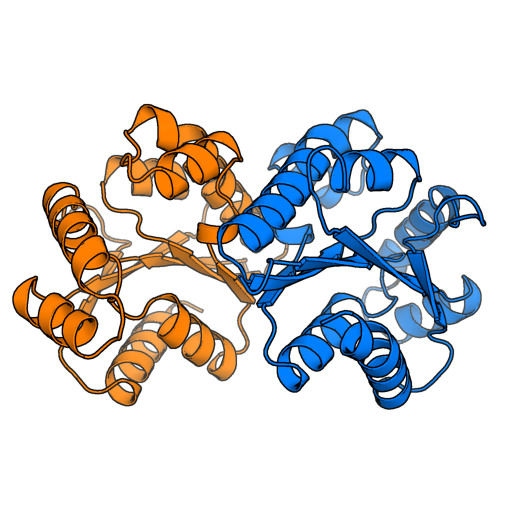61 C CA . ASN A 1 99 ? -14.93 -12.547 5.969 1 93.88 99 ASN A CA 1
ATOM 762 C C . ASN A 1 99 ? -15.055 -12.711 4.457 1 93.88 99 ASN A C 1
ATOM 764 O O . ASN A 1 99 ? -15.766 -13.602 3.984 1 93.88 99 ASN A O 1
ATOM 768 N N . ASP A 1 100 ? -14.422 -11.875 3.738 1 95.81 100 ASP A N 1
ATOM 769 C CA . ASP A 1 100 ? -14.68 -11.867 2.303 1 95.81 100 ASP A CA 1
ATOM 770 C C . ASP A 1 100 ? -13.398 -11.648 1.511 1 95.81 100 ASP A C 1
ATOM 772 O O . ASP A 1 100 ? -13.203 -10.586 0.906 1 95.81 100 ASP A O 1
ATOM 776 N N . VAL A 1 101 ? -12.594 -12.617 1.51 1 97.94 101 VAL A N 1
ATOM 777 C CA . VAL A 1 101 ? -11.367 -12.641 0.725 1 97.94 101 VAL A CA 1
ATOM 778 C C . VAL A 1 101 ? -11.492 -13.68 -0.393 1 97.94 101 VAL A C 1
ATOM 780 O O . VAL A 1 101 ? -11.922 -14.812 -0.155 1 97.94 101 VAL A O 1
ATOM 783 N N . LYS A 1 102 ? -11.25 -13.273 -1.603 1 98.44 102 LYS A N 1
ATOM 784 C CA . LYS A 1 102 ? -11.172 -14.164 -2.756 1 98.44 102 LYS A CA 1
ATOM 785 C C . LYS A 1 102 ? -9.805 -14.062 -3.438 1 98.44 102 LYS A C 1
ATOM 787 O O . LYS A 1 102 ? -9.156 -13.016 -3.389 1 98.44 102 LYS A O 1
ATOM 792 N N . PHE A 1 103 ? -9.438 -15.164 -4.012 1 98.75 103 PHE A N 1
ATOM 793 C CA . PHE A 1 103 ? -8.156 -15.195 -4.711 1 98.75 103 PHE A CA 1
ATOM 794 C C . PHE A 1 103 ? -8.367 -15.297 -6.215 1 98.75 103 PHE A C 1
ATOM 796 O O . PHE A 1 103 ? -9.25 -16.031 -6.68 1 98.75 103 PHE A O 1
ATOM 803 N N . ILE A 1 104 ? -7.633 -14.531 -6.938 1 98.75 104 ILE A N 1
ATOM 804 C CA . ILE A 1 104 ? -7.512 -14.617 -8.391 1 98.75 104 ILE A CA 1
ATOM 805 C C . ILE A 1 104 ? -6.105 -15.07 -8.766 1 98.75 104 ILE A C 1
ATOM 807 O O . ILE A 1 104 ? -5.137 -14.336 -8.578 1 98.75 104 ILE A O 1
ATOM 811 N N . PHE A 1 105 ? -6.008 -16.297 -9.297 1 98.75 105 PHE A N 1
ATOM 812 C CA . PHE A 1 105 ? -4.719 -16.891 -9.609 1 98.75 105 PHE A CA 1
ATOM 813 C C . PHE A 1 105 ? -4.383 -16.719 -11.086 1 98.75 105 PHE A C 1
ATOM 815 O O . PHE A 1 105 ? -5.004 -17.344 -11.945 1 98.75 105 PHE A O 1
ATOM 822 N N . LEU A 1 106 ? -3.434 -15.82 -11.336 1 98.5 106 LEU A N 1
ATOM 823 C CA . LEU A 1 106 ? -2.896 -15.703 -12.688 1 98.5 106 LEU A CA 1
ATOM 824 C C . LEU A 1 106 ? -1.981 -16.875 -13.008 1 98.5 106 LEU A C 1
ATOM 826 O O . LEU A 1 106 ? -0.825 -16.906 -12.578 1 98.5 106 LEU A O 1
ATOM 830 N N . LYS A 1 107 ? -2.484 -17.719 -13.781 1 97.56 107 LYS A N 1
ATOM 831 C CA . LYS A 1 107 ? -1.795 -18.984 -14.039 1 97.56 107 LYS A CA 1
ATOM 832 C C . LYS A 1 107 ? -1.146 -18.984 -15.422 1 97.56 107 LYS A C 1
ATOM 834 O O . LYS A 1 107 ? -1.794 -18.656 -16.422 1 97.56 107 LYS A O 1
ATOM 839 N N . GLY A 1 108 ? 0.115 -19.266 -15.461 1 96.06 108 GLY A N 1
ATOM 840 C CA . GLY A 1 108 ? 0.878 -19.5 -16.672 1 96.06 108 GLY A CA 1
ATOM 841 C C . GLY A 1 108 ? 1.957 -20.547 -16.516 1 96.06 108 GLY A C 1
ATOM 842 O O . GLY A 1 108 ? 2.412 -20.812 -15.406 1 96.06 108 GLY A O 1
ATOM 843 N N . SER A 1 109 ? 2.324 -21.156 -17.641 1 96.06 109 SER A N 1
ATOM 844 C CA . SER A 1 109 ? 3.414 -22.125 -17.578 1 96.06 109 SER A CA 1
ATOM 845 C C . SER A 1 109 ? 4.754 -21.438 -17.328 1 96.06 109 SER A C 1
ATOM 847 O O . SER A 1 109 ? 4.891 -20.234 -17.562 1 96.06 109 SER A O 1
ATOM 849 N N . PHE A 1 110 ? 5.664 -22.266 -16.75 1 95.31 110 PHE A N 1
ATOM 850 C CA . PHE A 1 110 ? 7.02 -21.766 -16.547 1 95.31 110 PHE A CA 1
ATOM 851 C C . PHE A 1 110 ? 7.594 -21.203 -17.844 1 95.31 110 PHE A C 1
ATOM 853 O O . PHE A 1 110 ? 8.156 -20.109 -17.859 1 95.31 110 PHE A O 1
ATOM 860 N N . GLU A 1 111 ? 7.398 -21.906 -18.922 1 94.62 111 GLU A N 1
ATOM 861 C CA . GLU A 1 111 ? 7.949 -21.516 -20.203 1 94.62 111 GLU A CA 1
ATOM 862 C C . GLU A 1 111 ? 7.355 -20.188 -20.672 1 94.62 111 GLU A C 1
ATOM 864 O O . GLU A 1 111 ? 8.078 -19.328 -21.172 1 94.62 111 GLU A O 1
ATOM 869 N N . LEU A 1 112 ? 6.094 -20.047 -20.516 1 94.19 112 LEU A N 1
ATOM 870 C CA . LEU A 1 112 ? 5.414 -18.828 -20.938 1 94.19 112 LEU A CA 1
ATOM 871 C C . LEU A 1 112 ? 5.926 -17.625 -20.156 1 94.19 112 LEU A C 1
ATOM 873 O O . LEU A 1 112 ? 6.254 -16.594 -20.734 1 94.19 112 LEU A O 1
ATOM 877 N N . VAL A 1 113 ? 6.027 -17.766 -18.828 1 93.75 113 VAL A N 1
ATOM 878 C CA . VAL A 1 113 ? 6.441 -16.672 -17.953 1 93.75 113 VAL A CA 1
ATOM 879 C C . VAL A 1 113 ? 7.91 -16.344 -18.203 1 93.75 113 VAL A C 1
ATOM 881 O O . VAL A 1 113 ? 8.289 -15.164 -18.25 1 93.75 113 VAL A O 1
ATOM 884 N N . LEU A 1 114 ? 8.703 -17.359 -18.438 1 91.31 114 LEU A N 1
ATOM 885 C CA . LEU A 1 114 ? 10.117 -17.172 -18.719 1 91.31 114 LEU A CA 1
ATOM 886 C C . LEU A 1 114 ? 10.32 -16.375 -20 1 91.31 114 LEU A C 1
ATOM 888 O O . LEU A 1 114 ? 11.18 -15.492 -20.062 1 91.31 114 LEU A O 1
ATOM 892 N N . GLU A 1 115 ? 9.578 -16.703 -20.984 1 89.56 115 GLU A N 1
ATOM 893 C CA . GLU A 1 115 ? 9.672 -15.992 -22.266 1 89.56 115 GLU A CA 1
ATOM 894 C C . GLU A 1 115 ? 9.352 -14.508 -22.094 1 89.56 115 GLU A C 1
ATOM 896 O O . GLU A 1 115 ? 10.023 -13.656 -22.688 1 89.56 115 GLU A O 1
ATOM 901 N N . ARG A 1 116 ? 8.367 -14.203 -21.344 1 84.62 116 ARG A N 1
ATOM 902 C CA . ARG A 1 116 ? 7.988 -12.82 -21.078 1 84.62 116 ARG A CA 1
ATOM 903 C C . ARG A 1 116 ? 9.094 -12.094 -20.312 1 84.62 116 ARG A C 1
ATOM 905 O O . ARG A 1 116 ? 9.359 -10.922 -20.578 1 84.62 116 ARG A O 1
ATOM 912 N N . MET A 1 117 ? 9.703 -12.773 -19.375 1 84.56 117 MET A N 1
ATOM 913 C CA . MET A 1 117 ? 10.773 -12.211 -18.562 1 84.56 117 MET A CA 1
ATOM 914 C C . MET A 1 117 ? 12 -11.906 -19.406 1 84.56 117 MET A C 1
ATOM 916 O O . MET A 1 117 ? 12.648 -10.875 -19.203 1 84.56 117 MET A O 1
ATOM 920 N N . LYS A 1 118 ? 12.312 -12.758 -20.312 1 83.31 118 LYS A N 1
ATOM 921 C CA . LYS A 1 118 ? 13.508 -12.625 -21.141 1 83.31 118 LYS A CA 1
ATOM 922 C C . LYS A 1 118 ? 13.383 -11.438 -22.094 1 83.31 118 LYS A C 1
ATOM 924 O O . LYS A 1 118 ? 14.391 -10.922 -22.578 1 83.31 118 LYS A O 1
ATOM 929 N N . GLN A 1 119 ? 12.203 -11.078 -22.375 1 78.12 119 GLN A N 1
ATOM 930 C CA . GLN A 1 119 ? 11.984 -9.922 -23.25 1 78.12 119 GLN A CA 1
ATOM 931 C C . GLN A 1 119 ? 12.289 -8.617 -22.531 1 78.12 119 GLN A C 1
ATOM 933 O O . GLN A 1 119 ? 12.43 -7.57 -23.156 1 78.12 119 GLN A O 1
ATOM 938 N N . ARG A 1 120 ? 12.625 -8.852 -21.234 1 68.38 120 ARG A N 1
ATOM 939 C CA . ARG A 1 120 ? 12.93 -7.664 -20.438 1 68.38 120 ARG A CA 1
ATOM 940 C C . ARG A 1 120 ? 14.414 -7.586 -20.125 1 68.38 120 ARG A C 1
ATOM 942 O O . ARG A 1 120 ? 15.102 -8.609 -20.078 1 68.38 120 ARG A O 1
ATOM 949 N N . LYS A 1 121 ? 15.047 -6.359 -20 1 62.59 121 LYS A N 1
ATOM 950 C CA . LYS A 1 121 ? 16.453 -6.152 -19.641 1 62.59 121 LYS A CA 1
ATOM 951 C C . LYS A 1 121 ? 16.719 -6.617 -18.219 1 62.59 121 LYS A C 1
ATOM 953 O O . LYS A 1 121 ? 15.883 -6.449 -17.328 1 62.59 121 LYS A O 1
ATOM 958 N N . GLY A 1 122 ? 17.891 -7.234 -17.922 1 63.28 122 GLY A N 1
ATOM 959 C CA . GLY A 1 122 ? 18.328 -7.629 -16.594 1 63.28 122 GLY A CA 1
ATOM 960 C C . GLY A 1 122 ? 17.688 -8.93 -16.125 1 63.28 122 GLY A C 1
ATOM 961 O O . GLY A 1 122 ? 17.594 -9.188 -14.922 1 63.28 122 GLY A O 1
ATOM 962 N N . HIS A 1 123 ? 17.406 -9.742 -17.062 1 62.94 123 HIS A N 1
ATOM 963 C CA . HIS A 1 123 ? 16.516 -10.883 -16.844 1 62.94 123 HIS A CA 1
ATOM 964 C C . HIS A 1 123 ? 17.266 -12.047 -16.219 1 62.94 123 HIS A C 1
ATOM 966 O O . HIS A 1 123 ? 16.656 -12.984 -15.703 1 62.94 123 HIS A O 1
ATOM 972 N N . TYR A 1 124 ? 18.516 -12.117 -16.203 1 59.56 124 TYR A N 1
ATOM 973 C CA . TYR A 1 124 ? 19.172 -13.32 -15.711 1 59.56 124 TYR A CA 1
ATOM 974 C C . TYR A 1 124 ? 18.875 -13.555 -14.234 1 59.56 124 TYR A C 1
ATOM 976 O O . TYR A 1 124 ? 18.5 -14.664 -13.844 1 59.56 124 TYR A O 1
ATOM 984 N N . MET A 1 125 ? 19.188 -12.516 -13.344 1 61.41 125 MET A N 1
ATOM 985 C CA . MET A 1 125 ? 18.922 -12.648 -11.914 1 61.41 125 MET A CA 1
ATOM 986 C C . MET A 1 125 ? 17.438 -12.945 -11.656 1 61.41 125 MET A C 1
ATOM 988 O O . MET A 1 125 ? 17.094 -13.688 -10.742 1 61.41 125 MET A O 1
ATOM 992 N N . LYS A 1 126 ? 16.719 -12.734 -12.57 1 75.94 126 LYS A N 1
ATOM 993 C CA . LYS A 1 126 ? 15.266 -12.859 -12.422 1 75.94 126 LYS A CA 1
ATOM 994 C C . LYS A 1 126 ? 14.797 -14.273 -12.758 1 75.94 126 LYS A C 1
ATOM 996 O O . LYS A 1 126 ? 13.789 -14.742 -12.227 1 75.94 126 LYS A O 1
ATOM 1001 N N . THR A 1 127 ? 15.711 -15.031 -13.375 1 81.94 127 THR A N 1
ATOM 1002 C CA . THR A 1 127 ? 15.328 -16.375 -13.758 1 81.94 127 THR A CA 1
ATOM 1003 C C . THR A 1 127 ? 15.398 -17.328 -12.57 1 81.94 127 THR A C 1
ATOM 1005 O O . THR A 1 127 ? 14.531 -18.188 -12.398 1 81.94 127 THR A O 1
ATOM 1008 N N . ASP A 1 128 ? 16.391 -17.25 -11.797 1 82.31 128 ASP A N 1
ATOM 1009 C CA . ASP A 1 128 ? 16.516 -18.094 -10.609 1 82.31 128 ASP A CA 1
ATOM 1010 C C . ASP A 1 128 ? 15.367 -17.828 -9.633 1 82.31 128 ASP A C 1
ATOM 1012 O O . ASP A 1 128 ? 14.852 -18.766 -9.016 1 82.31 128 ASP A O 1
ATOM 1016 N N . MET A 1 129 ? 15.047 -16.625 -9.602 1 82.69 129 MET A N 1
ATOM 1017 C CA . MET A 1 129 ? 13.906 -16.297 -8.75 1 82.69 129 MET A CA 1
ATOM 1018 C C . MET A 1 129 ? 12.625 -16.922 -9.281 1 82.69 129 MET A C 1
ATOM 1020 O O . MET A 1 129 ? 11.828 -17.453 -8.516 1 82.69 129 MET A O 1
ATOM 1024 N N . LEU A 1 130 ? 12.531 -16.922 -10.531 1 89.12 130 LEU A N 1
ATOM 1025 C CA . LEU A 1 130 ? 11.344 -17.5 -11.141 1 89.12 130 LEU A CA 1
ATOM 1026 C C . LEU A 1 130 ? 11.273 -19 -10.867 1 89.12 130 LEU A C 1
ATOM 1028 O O . LEU A 1 130 ? 10.219 -19.516 -10.5 1 89.12 130 LEU A O 1
ATOM 1032 N N . LYS A 1 131 ? 12.383 -19.672 -10.969 1 89.81 131 LYS A N 1
ATOM 1033 C CA . LYS A 1 131 ? 12.453 -21.094 -10.672 1 89.81 131 LYS A CA 1
ATOM 1034 C C . LYS A 1 131 ? 12.039 -21.375 -9.227 1 89.81 131 LYS A C 1
ATOM 1036 O O . LYS A 1 131 ? 11.273 -22.297 -8.961 1 89.81 131 LYS A O 1
ATOM 1041 N N . SER A 1 132 ? 12.531 -20.516 -8.391 1 88.62 132 SER A N 1
ATOM 1042 C CA . SER A 1 132 ? 12.219 -20.672 -6.973 1 88.62 132 SER A CA 1
ATOM 1043 C C . SER A 1 132 ? 10.727 -20.453 -6.711 1 88.62 132 SER A C 1
ATOM 1045 O O . SER A 1 132 ? 10.133 -21.156 -5.895 1 88.62 132 SER A O 1
ATOM 1047 N N . GLN A 1 133 ? 10.156 -19.547 -7.402 1 91.62 133 GLN A N 1
ATOM 1048 C CA . GLN A 1 133 ? 8.734 -19.266 -7.238 1 91.62 133 GLN A CA 1
ATOM 1049 C C . GLN A 1 133 ? 7.879 -20.438 -7.703 1 91.62 133 GLN A C 1
ATOM 1051 O O . GLN A 1 133 ? 6.945 -20.844 -7.008 1 91.62 133 GLN A O 1
ATOM 1056 N N . PHE A 1 134 ? 8.289 -21 -8.773 1 94.38 134 PHE A N 1
ATOM 1057 C CA . PHE A 1 134 ? 7.539 -22.141 -9.289 1 94.38 134 PHE A CA 1
ATOM 1058 C C . PHE A 1 134 ? 7.715 -23.359 -8.391 1 94.38 134 PHE A C 1
ATOM 1060 O O . PHE A 1 134 ? 6.781 -24.141 -8.211 1 94.38 134 PHE A O 1
ATOM 1067 N N . ALA A 1 135 ? 8.914 -23.469 -7.852 1 93.81 135 ALA A N 1
ATOM 1068 C CA . ALA A 1 135 ? 9.18 -24.578 -6.949 1 93.81 135 ALA A CA 1
ATOM 1069 C C . ALA A 1 135 ? 8.367 -24.453 -5.664 1 93.81 135 ALA A C 1
ATOM 1071 O O . ALA A 1 135 ? 7.973 -25.453 -5.062 1 93.81 135 ALA A O 1
ATOM 1072 N N . THR A 1 136 ? 8.102 -23.266 -5.281 1 94.5 136 THR A N 1
ATOM 1073 C CA . THR A 1 136 ? 7.402 -22.969 -4.035 1 94.5 136 THR A CA 1
ATOM 1074 C C . THR A 1 136 ? 5.891 -23.031 -4.238 1 94.5 136 THR A C 1
ATOM 1076 O O . THR A 1 136 ? 5.145 -23.359 -3.311 1 94.5 136 THR A O 1
ATOM 1079 N N . LEU A 1 137 ? 5.441 -22.797 -5.41 1 97.12 137 LEU A N 1
ATOM 1080 C CA . LEU A 1 137 ? 4.02 -22.688 -5.703 1 97.12 137 LEU A CA 1
ATOM 1081 C C . LEU A 1 137 ? 3.303 -24.016 -5.469 1 97.12 137 LEU A C 1
ATOM 1083 O O . LEU A 1 137 ? 3.695 -25.031 -6.023 1 97.12 137 LEU A O 1
ATOM 1087 N N . GLU A 1 138 ? 2.371 -23.969 -4.594 1 98.19 138 GLU A N 1
ATOM 1088 C CA . GLU A 1 138 ? 1.363 -25.016 -4.457 1 98.19 138 GLU A CA 1
ATOM 1089 C C . GLU A 1 138 ? 0.061 -24.609 -5.148 1 98.19 138 GLU A C 1
ATOM 1091 O O . GLU A 1 138 ? -0.709 -23.812 -4.625 1 98.19 138 GLU A O 1
ATOM 1096 N N . GLU A 1 139 ? -0.101 -25.125 -6.301 1 97.44 139 GLU A N 1
ATOM 1097 C CA . GLU A 1 139 ? -1.301 -24.766 -7.051 1 97.44 139 GLU A CA 1
ATOM 1098 C C . GLU A 1 139 ? -2.564 -25.078 -6.25 1 97.44 139 GLU A C 1
ATOM 1100 O O . GLU A 1 139 ? -2.682 -26.156 -5.656 1 97.44 139 GLU A O 1
ATOM 1105 N N . PRO A 1 140 ? -3.449 -24.109 -6.262 1 98 140 PRO A N 1
ATOM 1106 C CA . PRO A 1 140 ? -4.707 -24.359 -5.555 1 98 140 PRO A CA 1
ATOM 1107 C C . PRO A 1 140 ? -5.422 -25.609 -6.059 1 98 140 PRO A C 1
ATOM 1109 O O . PRO A 1 140 ? -5.367 -25.922 -7.25 1 98 140 PRO A O 1
ATOM 1112 N N . GLN A 1 141 ? -6.027 -26.219 -5.176 1 96.88 141 GLN A N 1
ATOM 1113 C CA . GLN A 1 141 ? -6.789 -27.422 -5.496 1 96.88 141 GLN A CA 1
ATOM 1114 C C . GLN A 1 141 ? -8.289 -27.188 -5.328 1 96.88 141 GLN A C 1
ATOM 1116 O O . GLN A 1 141 ? -8.719 -26.078 -5.008 1 96.88 141 GLN A O 1
ATOM 1121 N N . ALA A 1 142 ? -9.047 -28.234 -5.508 1 94.31 142 ALA A N 1
ATOM 1122 C CA . ALA A 1 142 ? -10.508 -28.125 -5.547 1 94.31 142 ALA A CA 1
ATOM 1123 C C . ALA A 1 142 ? -11.062 -27.719 -4.188 1 94.31 142 ALA A C 1
ATOM 1125 O O . ALA A 1 142 ? -12.164 -27.188 -4.098 1 94.31 142 ALA A O 1
ATOM 1126 N N . ASP A 1 143 ? -10.281 -27.922 -3.131 1 94.94 143 ASP A N 1
ATOM 1127 C CA . ASP A 1 143 ? -10.758 -27.609 -1.789 1 94.94 143 ASP A CA 1
ATOM 1128 C C . ASP A 1 143 ? -10.625 -26.109 -1.502 1 94.94 143 ASP A C 1
ATOM 1130 O O . ASP A 1 143 ? -11.148 -25.609 -0.502 1 94.94 143 ASP A O 1
ATOM 1134 N N . GLU A 1 144 ? -9.922 -25.422 -2.307 1 97.38 144 GLU A N 1
ATOM 1135 C CA . GLU A 1 144 ? -9.867 -23.953 -2.213 1 97.38 144 GLU A CA 1
ATOM 1136 C C . GLU A 1 144 ? -10.875 -23.312 -3.156 1 97.38 144 GLU A C 1
ATOM 1138 O O . GLU A 1 144 ? -10.5 -22.781 -4.203 1 97.38 144 GLU A O 1
ATOM 1143 N N . LYS A 1 145 ? -12.109 -23.234 -2.727 1 95.88 145 LYS A N 1
ATOM 1144 C CA . LYS A 1 145 ? -13.25 -22.844 -3.553 1 95.88 145 LYS A CA 1
ATOM 1145 C C . LYS A 1 145 ? -13.242 -21.344 -3.816 1 95.88 145 LYS A C 1
ATOM 1147 O O . LYS A 1 145 ? -13.953 -20.859 -4.699 1 95.88 145 LYS A O 1
ATOM 1152 N N . ASP A 1 146 ? -12.438 -20.656 -3.061 1 97.56 146 ASP A N 1
ATOM 1153 C CA . ASP A 1 146 ? -12.406 -19.203 -3.184 1 97.56 146 ASP A CA 1
ATOM 1154 C C . ASP A 1 146 ? -11.25 -18.75 -4.074 1 97.56 146 ASP A C 1
ATOM 1156 O O . ASP A 1 146 ? -10.883 -17.578 -4.07 1 97.56 146 ASP A O 1
ATOM 1160 N N . VAL A 1 147 ? -10.68 -19.703 -4.812 1 98.44 147 VAL A N 1
ATOM 1161 C CA . VAL A 1 147 ? -9.617 -19.375 -5.758 1 98.44 147 VAL A CA 1
ATOM 1162 C C . VAL A 1 147 ? -10.156 -19.469 -7.188 1 98.44 147 VAL A C 1
ATOM 1164 O O . VAL A 1 147 ? -10.641 -20.531 -7.602 1 98.44 147 VAL A O 1
ATOM 1167 N N . ILE A 1 148 ? -10.078 -18.391 -7.926 1 98.44 148 ILE A N 1
ATOM 1168 C CA . ILE A 1 148 ? -10.492 -18.344 -9.328 1 98.44 148 ILE A CA 1
ATOM 1169 C C . ILE A 1 148 ? -9.25 -18.375 -10.227 1 98.44 148 ILE A C 1
ATOM 1171 O O . ILE A 1 148 ? -8.336 -17.562 -10.047 1 98.44 148 ILE A O 1
ATOM 1175 N N . PHE A 1 149 ? -9.203 -19.25 -11.133 1 98.44 149 PHE A N 1
ATOM 1176 C CA . PHE A 1 149 ? -8.07 -19.391 -12.039 1 98.44 149 PHE A CA 1
ATOM 1177 C C . PHE A 1 149 ? -8.242 -18.5 -13.266 1 98.44 149 PHE A C 1
ATOM 1179 O O . PHE A 1 149 ? -9.305 -18.5 -13.891 1 98.44 149 PHE A O 1
ATOM 1186 N N . ILE A 1 150 ? -7.223 -17.75 -13.602 1 98.69 150 ILE A N 1
ATOM 1187 C CA . ILE A 1 150 ? -7.16 -16.938 -14.812 1 98.69 150 ILE A CA 1
ATOM 1188 C C . ILE A 1 150 ? -5.906 -17.297 -15.609 1 98.69 150 ILE A C 1
ATOM 1190 O O . ILE A 1 150 ? -4.785 -17.062 -15.156 1 98.69 150 ILE A O 1
ATOM 1194 N N . ASP A 1 151 ? -6.086 -17.797 -16.766 1 98 151 ASP A N 1
ATOM 1195 C CA . ASP A 1 151 ? -4.957 -18.109 -17.625 1 98 151 ASP A CA 1
ATOM 1196 C C . ASP A 1 151 ? -4.363 -16.844 -18.234 1 98 151 ASP A C 1
ATOM 1198 O O . ASP A 1 151 ? -5.094 -16 -18.75 1 98 151 ASP A O 1
ATOM 1202 N N . ILE A 1 152 ? -3.043 -16.781 -18.219 1 97.69 152 ILE A N 1
ATOM 1203 C CA . ILE A 1 152 ? -2.412 -15.562 -18.719 1 97.69 152 ILE A CA 1
ATOM 1204 C C . ILE A 1 152 ? -1.84 -15.812 -20.109 1 97.69 152 ILE A C 1
ATOM 1206 O O . ILE A 1 152 ? -0.999 -15.047 -20.594 1 97.69 152 ILE A O 1
ATOM 1210 N N . ASP A 1 153 ? -2.246 -16.875 -20.75 1 96.31 153 ASP A N 1
ATOM 1211 C CA . ASP A 1 153 ? -1.753 -17.25 -22.062 1 96.31 153 ASP A CA 1
ATOM 1212 C C . ASP A 1 153 ? -2.424 -16.422 -23.172 1 96.31 153 ASP A C 1
ATOM 1214 O O . ASP A 1 153 ? -2.793 -16.969 -24.219 1 96.31 153 ASP A O 1
ATOM 1218 N N . ALA A 1 154 ? -2.75 -15.242 -22.984 1 97 154 ALA A N 1
ATOM 1219 C CA . ALA A 1 154 ? -3.414 -14.32 -23.906 1 97 154 ALA A CA 1
ATOM 1220 C C . ALA A 1 154 ? -2.85 -12.914 -23.766 1 97 154 ALA A C 1
ATOM 1222 O O . ALA A 1 154 ? -2.086 -12.625 -22.844 1 97 154 ALA A O 1
ATOM 1223 N N . PRO A 1 155 ? -3.139 -12.023 -24.75 1 95.94 155 PRO A N 1
ATOM 1224 C CA . PRO A 1 155 ? -2.674 -10.641 -24.641 1 95.94 155 PRO A CA 1
ATOM 1225 C C . PRO A 1 155 ? -3.174 -9.938 -23.375 1 95.94 155 PRO A C 1
ATOM 1227 O O . PRO A 1 155 ? -4.203 -10.328 -22.828 1 95.94 155 PRO A O 1
ATOM 1230 N N . PHE A 1 156 ? -2.533 -8.93 -22.984 1 96.56 156 PHE A N 1
ATOM 1231 C CA . PHE A 1 156 ? -2.779 -8.156 -21.781 1 96.56 156 PHE A CA 1
ATOM 1232 C C . PHE A 1 156 ? -4.258 -7.801 -21.656 1 96.5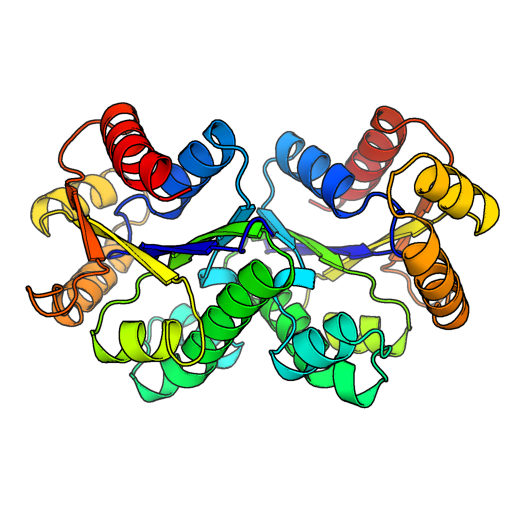6 156 PHE A C 1
ATOM 1234 O O . PHE A 1 156 ? -4.887 -8.086 -20.641 1 96.56 156 PHE A O 1
ATOM 1241 N N . GLU A 1 157 ? -4.805 -7.293 -22.703 1 98.25 157 GLU A N 1
ATOM 1242 C CA . GLU A 1 157 ? -6.184 -6.816 -22.672 1 98.25 157 GLU A CA 1
ATOM 1243 C C . GLU A 1 157 ? -7.156 -7.961 -22.422 1 98.25 157 GLU A C 1
ATOM 1245 O O . GLU A 1 157 ? -8.133 -7.801 -21.688 1 98.25 157 GLU A O 1
ATOM 1250 N N . THR A 1 158 ? -6.875 -9.094 -22.922 1 98.56 158 THR A N 1
ATOM 1251 C CA . THR A 1 158 ? -7.723 -10.266 -22.734 1 98.56 158 THR A CA 1
ATOM 1252 C C . THR A 1 158 ? -7.66 -10.766 -21.297 1 98.56 158 THR A C 1
ATOM 1254 O O . THR A 1 158 ? -8.688 -11.109 -20.719 1 98.56 158 THR A O 1
ATOM 1257 N N . VAL A 1 159 ? -6.473 -10.781 -20.719 1 98.5 159 VAL A N 1
ATOM 1258 C CA . VAL A 1 159 ? -6.305 -11.234 -19.344 1 98.5 159 VAL A CA 1
ATOM 1259 C C . VAL A 1 159 ? -7.012 -10.273 -18.391 1 98.5 159 VAL A C 1
ATOM 1261 O O . VAL A 1 159 ? -7.66 -10.695 -17.438 1 98.5 159 VAL A O 1
ATOM 1264 N N . VAL A 1 160 ? -6.922 -8.977 -18.672 1 98.69 160 VAL A N 1
ATOM 1265 C CA . VAL A 1 160 ? -7.621 -7.973 -17.891 1 98.69 160 VAL A CA 1
ATOM 1266 C C . VAL A 1 160 ? -9.125 -8.234 -17.938 1 98.69 160 VAL A C 1
ATOM 1268 O O . VAL A 1 160 ? -9.797 -8.227 -16.906 1 98.69 160 VAL A O 1
ATOM 1271 N N . GLU A 1 161 ? -9.617 -8.531 -19.094 1 98.75 161 GLU A N 1
ATOM 1272 C CA . GLU A 1 161 ? -11.047 -8.797 -19.25 1 98.75 161 GLU A CA 1
ATOM 1273 C C . GLU A 1 161 ? -11.461 -10.062 -18.5 1 98.75 161 GLU A C 1
ATOM 1275 O O . GLU A 1 161 ? -12.539 -10.109 -17.906 1 98.75 161 GLU A O 1
ATOM 1280 N N . ARG A 1 162 ? -10.656 -11.086 -18.547 1 98.75 162 ARG A N 1
ATOM 1281 C CA . ARG A 1 162 ? -10.93 -12.305 -17.797 1 98.75 162 ARG A CA 1
ATOM 1282 C C . ARG A 1 162 ? -11.062 -12 -16.297 1 98.75 162 ARG A C 1
ATOM 1284 O O . ARG A 1 162 ? -11.969 -12.508 -15.641 1 98.75 162 ARG A O 1
ATOM 1291 N N . CYS A 1 163 ? -10.156 -11.172 -15.828 1 98.75 163 CYS A N 1
ATOM 1292 C CA . CYS A 1 163 ? -10.188 -10.797 -14.422 1 98.75 163 CYS A CA 1
ATOM 1293 C C . CYS A 1 163 ? -11.469 -10.031 -14.086 1 98.75 163 CYS A C 1
ATOM 1295 O O . CYS A 1 163 ? -12.117 -10.312 -13.086 1 98.75 163 CYS A O 1
ATOM 1297 N N . ILE A 1 164 ? -11.797 -9.062 -14.93 1 98.75 164 ILE A N 1
ATOM 1298 C CA . ILE A 1 164 ? -12.977 -8.234 -14.703 1 98.75 164 ILE A CA 1
ATOM 1299 C C . ILE A 1 164 ? -14.234 -9.109 -14.711 1 98.75 164 ILE A C 1
ATOM 1301 O O . ILE A 1 164 ? -15.094 -8.977 -13.836 1 98.75 164 ILE A O 1
ATOM 1305 N N . GLU A 1 165 ? -14.289 -10.047 -15.625 1 98.56 165 GLU A N 1
ATOM 1306 C CA . GLU A 1 165 ? -15.438 -10.945 -15.727 1 98.56 165 GLU A CA 1
ATOM 1307 C C . GLU A 1 165 ? -15.562 -11.828 -14.484 1 98.56 165 GLU A C 1
ATOM 1309 O O . GLU A 1 165 ? -16.672 -12.156 -14.062 1 98.56 165 GLU A O 1
ATOM 1314 N N . ALA A 1 166 ? -14.469 -12.203 -13.977 1 98.12 166 ALA A N 1
ATOM 1315 C CA . ALA A 1 166 ? -14.453 -13.047 -12.789 1 98.12 166 ALA A CA 1
ATOM 1316 C C . ALA A 1 166 ? -14.867 -12.258 -11.547 1 98.12 166 ALA A C 1
ATOM 1318 O O . ALA A 1 166 ? -15.555 -12.781 -10.672 1 98.12 166 ALA A O 1
ATOM 1319 N N . ILE A 1 167 ? -14.5 -10.984 -11.477 1 97.94 167 ILE A N 1
ATOM 1320 C CA . ILE A 1 167 ? -14.633 -10.18 -10.266 1 97.94 167 ILE A CA 1
ATOM 1321 C C . ILE A 1 167 ? -16.016 -9.523 -10.227 1 97.94 167 ILE A C 1
ATOM 1323 O O . ILE A 1 167 ? -16.641 -9.445 -9.172 1 97.94 167 ILE A O 1
ATOM 1327 N N . LYS A 1 168 ? -16.531 -9.117 -11.281 1 97 168 LYS A N 1
ATOM 1328 C CA . LYS A 1 168 ? -17.719 -8.289 -11.367 1 97 168 LYS A CA 1
ATOM 1329 C C . LYS A 1 168 ? -18.906 -8.969 -10.688 1 97 168 LYS A C 1
ATOM 1331 O O . LYS A 1 168 ? -19.625 -8.344 -9.898 1 97 168 LYS A O 1
ATOM 1336 N N . PRO A 1 169 ? -19.141 -10.281 -10.93 1 96.25 169 PRO A N 1
ATOM 1337 C CA . PRO A 1 169 ? -20.297 -10.938 -10.305 1 96.25 169 PRO A CA 1
ATOM 1338 C C . PRO A 1 169 ? -20.172 -11.039 -8.789 1 96.25 169 PRO A C 1
ATOM 1340 O O . PRO A 1 169 ? -21.141 -11.352 -8.102 1 96.25 169 PRO A O 1
ATOM 1343 N N . LEU A 1 170 ? -19 -10.82 -8.289 1 95.06 170 LEU A N 1
ATOM 1344 C CA . LEU A 1 170 ? -18.75 -10.992 -6.863 1 95.06 170 LEU A CA 1
ATOM 1345 C C . LEU A 1 170 ? -18.812 -9.656 -6.133 1 95.06 170 LEU A C 1
ATOM 1347 O O . LEU A 1 170 ? -18.625 -9.602 -4.914 1 95.06 170 LEU A O 1
ATOM 1351 N N . LEU A 1 171 ? -18.984 -8.57 -6.879 1 92.38 171 LEU A N 1
ATOM 1352 C CA . LEU A 1 171 ? -18.984 -7.234 -6.285 1 92.38 171 LEU A CA 1
ATOM 1353 C C . LEU A 1 171 ? -20.359 -6.891 -5.727 1 92.38 171 LEU A C 1
ATOM 1355 O O . LEU A 1 171 ? -21.375 -7.391 -6.215 1 92.38 171 LEU A O 1
ATOM 1359 N N . MET B 1 1 ? 24.016 5.539 -9.422 1 40.44 1 MET B N 1
ATOM 1360 C CA . MET B 1 1 ? 22.906 4.59 -9.359 1 40.44 1 MET B CA 1
ATOM 1361 C C . MET B 1 1 ? 21.625 5.285 -8.93 1 40.44 1 MET B C 1
ATOM 1363 O O . MET B 1 1 ? 21.641 6.129 -8.031 1 40.44 1 MET B O 1
ATOM 1367 N N . SER B 1 2 ? 20.672 5.578 -9.75 1 54.66 2 SER B N 1
ATOM 1368 C CA . SER B 1 2 ? 19.484 6.383 -9.492 1 54.66 2 SER B CA 1
ATOM 1369 C C . SER B 1 2 ? 18.797 5.969 -8.195 1 54.66 2 SER B C 1
ATOM 1371 O O . SER B 1 2 ? 18.453 4.797 -8.008 1 54.66 2 SER B O 1
ATOM 1373 N N . GLU B 1 3 ? 19.109 6.664 -7.039 1 82 3 GLU B N 1
ATOM 1374 C CA . GLU B 1 3 ? 18.766 6.348 -5.656 1 82 3 GLU B CA 1
ATOM 1375 C C . GLU B 1 3 ? 17.266 6.488 -5.414 1 82 3 GLU B C 1
ATOM 1377 O O . GLU B 1 3 ? 16.609 7.336 -6.02 1 82 3 GLU B O 1
ATOM 1382 N N . GLY B 1 4 ? 16.578 5.43 -4.883 1 91.56 4 GLY B N 1
ATOM 1383 C CA . GLY B 1 4 ? 15.195 5.465 -4.434 1 91.56 4 GLY B CA 1
ATOM 1384 C C . GLY B 1 4 ? 14.898 6.617 -3.492 1 91.56 4 GLY B C 1
ATOM 1385 O O . GLY B 1 4 ? 15.805 7.141 -2.84 1 91.56 4 GLY B O 1
ATOM 1386 N N . LYS B 1 5 ? 13.711 7.141 -3.623 1 96.44 5 LYS B N 1
ATOM 1387 C CA . LYS B 1 5 ? 13.297 8.273 -2.801 1 96.44 5 LYS B CA 1
ATOM 1388 C C . LYS B 1 5 ? 11.844 8.133 -2.35 1 96.44 5 LYS B C 1
ATOM 1390 O O . LYS B 1 5 ? 10.984 7.746 -3.137 1 96.44 5 LYS B O 1
ATOM 1395 N N . ALA B 1 6 ? 11.672 8.406 -1.146 1 98.19 6 ALA B N 1
ATOM 1396 C CA . ALA B 1 6 ? 10.32 8.398 -0.598 1 98.19 6 ALA B CA 1
ATOM 1397 C C . ALA B 1 6 ? 9.875 9.805 -0.212 1 98.19 6 ALA B C 1
ATOM 1399 O O . ALA B 1 6 ? 10.547 10.484 0.562 1 98.19 6 ALA B O 1
ATOM 1400 N N . PHE B 1 7 ? 8.766 10.258 -0.773 1 98.69 7 PHE B N 1
ATOM 1401 C CA . PHE B 1 7 ? 8.094 11.484 -0.34 1 98.69 7 PHE B CA 1
ATOM 1402 C C . PHE B 1 7 ? 6.887 11.156 0.532 1 98.69 7 PHE B C 1
ATOM 1404 O O . PHE B 1 7 ? 5.992 10.422 0.111 1 98.69 7 PHE B O 1
ATOM 1411 N N . ILE B 1 8 ? 6.902 11.625 1.714 1 98.81 8 ILE B N 1
ATOM 1412 C CA . ILE B 1 8 ? 5.738 11.492 2.58 1 98.81 8 ILE B CA 1
ATOM 1413 C C . ILE B 1 8 ? 4.801 12.68 2.365 1 98.81 8 ILE B C 1
ATOM 1415 O O . ILE B 1 8 ? 5.141 13.812 2.697 1 98.81 8 ILE B O 1
ATOM 1419 N N . LEU B 1 9 ? 3.695 12.414 1.769 1 98.81 9 LEU B N 1
ATOM 1420 C CA . LEU B 1 9 ? 2.658 13.438 1.656 1 98.81 9 LEU B CA 1
ATOM 1421 C C . LEU B 1 9 ? 1.77 13.445 2.896 1 98.81 9 LEU B C 1
ATOM 1423 O O . LEU B 1 9 ? 0.928 12.562 3.07 1 98.81 9 LEU B O 1
ATOM 1427 N N . MET B 1 10 ? 2.01 14.461 3.713 1 98.56 10 MET B N 1
ATOM 1428 C CA . MET B 1 10 ? 1.418 14.43 5.047 1 98.56 10 MET B CA 1
ATOM 1429 C C . MET B 1 10 ? 0.433 15.578 5.234 1 98.56 10 MET B C 1
ATOM 1431 O O . MET B 1 10 ? 0.369 16.484 4.402 1 98.56 10 MET B O 1
ATOM 1435 N N . GLY B 1 11 ? -0.324 15.461 6.309 1 96.94 11 GLY B N 1
ATOM 1436 C CA . GLY B 1 11 ? -1.338 16.438 6.668 1 96.94 11 GLY B CA 1
ATOM 1437 C C . GLY B 1 11 ? -2.525 15.828 7.387 1 96.94 11 GLY B C 1
ATOM 1438 O O . GLY B 1 11 ? -2.65 14.609 7.461 1 96.94 11 GLY B O 1
ATOM 1439 N N . VAL B 1 12 ? -3.377 16.688 7.922 1 94.25 12 VAL B N 1
ATOM 1440 C CA . VAL B 1 12 ? -4.555 16.219 8.641 1 94.25 12 VAL B CA 1
ATOM 1441 C C . VAL B 1 12 ? -5.551 15.609 7.648 1 94.25 12 VAL B C 1
ATOM 1443 O O . VAL B 1 12 ? -5.387 15.742 6.434 1 94.25 12 VAL B O 1
ATOM 1446 N N . SER B 1 13 ? -6.508 14.875 8.188 1 88.44 13 SER B N 1
ATOM 1447 C CA . SER B 1 13 ? -7.559 14.281 7.367 1 88.44 13 SER B CA 1
ATOM 1448 C C . SER B 1 13 ? -8.281 15.344 6.547 1 88.44 13 SER B C 1
ATOM 1450 O O . SER B 1 13 ? -8.375 16.5 6.965 1 88.44 13 SER B O 1
ATOM 1452 N N . SER B 1 14 ? -8.719 14.984 5.312 1 88 14 SER B N 1
ATOM 1453 C CA . SER B 1 14 ? -9.578 15.797 4.457 1 88 14 SER B CA 1
ATOM 1454 C C . SER B 1 14 ? -8.797 16.938 3.809 1 88 14 SER B C 1
ATOM 1456 O O . SER B 1 14 ? -9.391 17.922 3.373 1 88 14 SER B O 1
ATOM 1458 N N . THR B 1 15 ? -7.465 16.812 3.826 1 91.94 15 THR B N 1
ATOM 1459 C CA . THR B 1 15 ? -6.656 17.766 3.09 1 91.94 15 THR B CA 1
ATOM 1460 C C . THR B 1 15 ? -6.465 17.328 1.643 1 91.94 15 THR B C 1
ATOM 1462 O O . THR B 1 15 ? -5.891 18.062 0.833 1 91.94 15 THR B O 1
ATOM 1465 N N . GLY B 1 16 ? -6.863 16.141 1.317 1 90.06 16 GLY B N 1
ATOM 1466 C CA . GLY B 1 16 ? -6.801 15.656 -0.055 1 90.06 16 GLY B CA 1
ATOM 1467 C C . GLY B 1 16 ? -5.547 14.859 -0.351 1 90.06 16 GLY B C 1
ATOM 1468 O O . GLY B 1 16 ? -5.109 14.781 -1.5 1 90.06 16 GLY B O 1
ATOM 1469 N N . LYS B 1 17 ? -4.918 14.281 0.636 1 94.44 17 LYS B N 1
ATOM 1470 C CA . LYS B 1 17 ? -3.648 13.578 0.496 1 94.44 17 LYS B CA 1
ATOM 1471 C C . LYS B 1 17 ? -3.729 12.508 -0.588 1 94.44 17 LYS B C 1
ATOM 1473 O O . LYS B 1 17 ? -2.906 12.484 -1.507 1 94.44 17 LYS B O 1
ATOM 1478 N N . THR B 1 18 ? -4.781 11.672 -0.513 1 92.69 18 THR B N 1
ATOM 1479 C CA . THR B 1 18 ? -4.895 10.555 -1.439 1 92.69 18 THR B CA 1
ATOM 1480 C C . THR B 1 18 ? -5.145 11.055 -2.861 1 92.69 18 THR B C 1
ATOM 1482 O O . THR B 1 18 ? -4.488 10.609 -3.803 1 92.69 18 THR B O 1
ATOM 1485 N N . SER B 1 19 ? -6.059 12.008 -3.027 1 94.12 19 SER B N 1
ATOM 1486 C CA . SER B 1 19 ? -6.379 12.531 -4.352 1 94.12 19 SER B CA 1
ATOM 1487 C C . SER B 1 19 ? -5.188 13.266 -4.961 1 94.12 19 SER B C 1
ATOM 1489 O O . SER B 1 19 ? -4.84 13.039 -6.121 1 94.12 19 SER B O 1
ATOM 1491 N N . ILE B 1 20 ? -4.59 14.078 -4.156 1 97.75 20 ILE B N 1
ATOM 1492 C CA . ILE B 1 20 ? -3.436 14.836 -4.633 1 97.75 20 ILE B CA 1
ATOM 1493 C C . ILE B 1 20 ? -2.277 13.883 -4.926 1 97.75 20 ILE B C 1
ATOM 1495 O O . ILE B 1 20 ? -1.646 13.969 -5.98 1 97.75 20 ILE B O 1
ATOM 1499 N N . GLY B 1 21 ? -2.02 12.977 -3.988 1 98 21 GLY B N 1
ATOM 1500 C CA . GLY B 1 21 ? -0.978 11.984 -4.203 1 98 21 GLY B CA 1
ATOM 1501 C C . GLY B 1 21 ? -1.175 11.18 -5.473 1 98 21 GLY B C 1
ATOM 1502 O O . GLY B 1 21 ? -0.22 10.938 -6.215 1 98 21 GLY B O 1
ATOM 1503 N N . THR B 1 22 ? -2.381 10.773 -5.707 1 95.94 22 THR B N 1
ATOM 1504 C CA . THR B 1 22 ? -2.721 10 -6.895 1 95.94 22 THR B CA 1
ATOM 1505 C C . THR B 1 22 ? -2.396 10.781 -8.164 1 95.94 22 THR B C 1
ATOM 1507 O O . THR B 1 22 ? -1.735 10.258 -9.07 1 95.94 22 THR B O 1
ATOM 1510 N N . GLU B 1 23 ? -2.816 12.008 -8.219 1 97.62 23 GLU B N 1
ATOM 1511 C CA . GLU B 1 23 ? -2.621 12.82 -9.414 1 97.62 23 GLU B CA 1
ATOM 1512 C C . GLU B 1 23 ? -1.146 13.156 -9.617 1 97.62 23 GLU B C 1
ATOM 1514 O O . GLU B 1 23 ? -0.636 13.078 -10.734 1 97.62 23 GLU B O 1
ATOM 1519 N N . VAL B 1 24 ? -0.444 13.469 -8.57 1 98.56 24 VAL B N 1
ATOM 1520 C CA . VAL B 1 24 ? 0.974 13.805 -8.648 1 98.56 24 VAL B CA 1
ATOM 1521 C C . VAL B 1 24 ? 1.763 12.602 -9.148 1 98.56 24 VAL B C 1
ATOM 1523 O O . VAL B 1 24 ? 2.59 12.719 -10.062 1 98.56 24 VAL B O 1
ATOM 1526 N N . THR B 1 25 ? 1.499 11.43 -8.555 1 97.69 25 THR B N 1
ATOM 1527 C CA . THR B 1 25 ? 2.248 10.234 -8.93 1 97.69 25 THR B CA 1
ATOM 1528 C C . THR B 1 25 ? 1.926 9.828 -10.367 1 97.69 25 THR B C 1
ATOM 1530 O O . THR B 1 25 ? 2.793 9.328 -11.086 1 97.69 25 THR B O 1
ATOM 1533 N N . ARG B 1 26 ? 0.702 10.031 -10.727 1 95.5 26 ARG B N 1
ATOM 1534 C CA . ARG B 1 26 ? 0.322 9.75 -12.109 1 95.5 26 ARG B CA 1
ATOM 1535 C C . ARG B 1 26 ? 1.118 10.609 -13.078 1 95.5 26 ARG B C 1
ATOM 1537 O O . ARG B 1 26 ? 1.67 10.102 -14.055 1 95.5 26 ARG B O 1
ATOM 1544 N N . ARG B 1 27 ? 1.269 11.867 -12.836 1 97.38 27 ARG B N 1
ATOM 1545 C CA . ARG B 1 27 ? 1.918 12.82 -13.734 1 97.38 27 ARG B CA 1
ATOM 1546 C C . ARG B 1 27 ? 3.432 12.633 -13.719 1 97.38 27 ARG B C 1
ATOM 1548 O O . ARG B 1 27 ? 4.094 12.844 -14.742 1 97.38 27 ARG B O 1
ATOM 1555 N N . LEU B 1 28 ? 3.986 12.211 -12.633 1 97.5 28 LEU B N 1
ATOM 1556 C CA . LEU B 1 28 ? 5.438 12.109 -12.508 1 97.5 28 LEU B CA 1
ATOM 1557 C C . LEU B 1 28 ? 5.906 10.68 -12.742 1 97.5 28 LEU B C 1
ATOM 1559 O O . LEU B 1 28 ? 7.109 10.414 -12.766 1 97.5 28 LEU B O 1
ATOM 1563 N N . GLY B 1 29 ? 4.953 9.75 -12.875 1 95 29 GLY B N 1
ATOM 1564 C CA . GLY B 1 29 ? 5.309 8.352 -13.062 1 95 29 GLY B CA 1
ATOM 1565 C C . GLY B 1 29 ? 5.934 7.727 -11.828 1 95 29 GLY B C 1
ATOM 1566 O O . GLY B 1 29 ? 6.934 7.016 -11.93 1 95 29 GLY B O 1
ATOM 1567 N N . MET B 1 30 ? 5.383 8.039 -10.648 1 96.62 30 MET B N 1
ATOM 1568 C CA . MET B 1 30 ? 5.906 7.555 -9.375 1 96.62 30 MET B CA 1
ATOM 1569 C C . MET B 1 30 ? 4.949 6.555 -8.742 1 96.62 30 MET B C 1
ATOM 1571 O O . MET B 1 30 ? 3.771 6.5 -9.094 1 96.62 30 MET B O 1
ATOM 1575 N N . LYS B 1 31 ? 5.477 5.824 -7.805 1 95.38 31 LYS B N 1
ATOM 1576 C CA . LYS B 1 31 ? 4.66 4.906 -7.016 1 95.38 31 LYS B CA 1
ATOM 1577 C C . LYS B 1 31 ? 3.861 5.656 -5.953 1 95.38 31 LYS B C 1
ATOM 1579 O O . LYS B 1 31 ? 4.352 6.629 -5.371 1 95.38 31 LYS B O 1
ATOM 1584 N N . LEU B 1 32 ? 2.602 5.117 -5.734 1 96.81 32 LEU B N 1
ATOM 1585 C CA . LEU B 1 32 ? 1.79 5.637 -4.637 1 96.81 32 LEU B CA 1
ATOM 1586 C C . LEU B 1 32 ? 1.51 4.547 -3.607 1 96.81 32 LEU B C 1
ATOM 1588 O O . LEU B 1 32 ? 1.084 3.445 -3.961 1 96.81 32 LEU B O 1
ATOM 1592 N N . ILE B 1 33 ? 1.817 4.848 -2.389 1 97.31 33 ILE B N 1
ATOM 1593 C CA . ILE B 1 33 ? 1.508 3.971 -1.266 1 97.31 33 ILE B CA 1
ATOM 1594 C C . ILE B 1 33 ? 0.607 4.699 -0.272 1 97.31 33 ILE B C 1
ATOM 1596 O O . ILE B 1 33 ? 0.908 5.824 0.14 1 97.31 33 ILE B O 1
ATOM 1600 N N . ASP B 1 34 ? -0.508 4.117 0.023 1 95.94 34 ASP B N 1
ATOM 1601 C CA . ASP B 1 34 ? -1.438 4.703 0.982 1 95.94 34 ASP B CA 1
ATOM 1602 C C . ASP B 1 34 ? -1.161 4.199 2.396 1 95.94 34 ASP B C 1
ATOM 1604 O O . ASP B 1 34 ? -1.44 3.039 2.713 1 95.94 34 ASP B O 1
ATOM 1608 N N . GLY B 1 35 ? -0.741 5.012 3.273 1 96 35 GLY B N 1
ATOM 1609 C CA . GLY B 1 35 ? -0.394 4.648 4.637 1 96 35 GLY B CA 1
ATOM 1610 C C . GLY B 1 35 ? -1.567 4.094 5.422 1 96 35 GLY B C 1
ATOM 1611 O O . GLY B 1 35 ? -1.379 3.395 6.422 1 96 35 GLY B O 1
ATOM 1612 N N . ASP B 1 36 ? -2.752 4.422 5.059 1 91.56 36 ASP B N 1
ATOM 1613 C CA . ASP B 1 36 ? -3.934 3.896 5.738 1 91.56 36 ASP B CA 1
ATOM 1614 C C . ASP B 1 36 ? -4.043 2.385 5.562 1 91.56 36 ASP B C 1
ATOM 1616 O O . ASP B 1 36 ? -4.648 1.699 6.387 1 91.56 36 ASP B O 1
ATOM 1620 N N . ASP B 1 37 ? -3.408 1.888 4.516 1 93 37 ASP B N 1
ATOM 1621 C CA . ASP B 1 37 ? -3.457 0.455 4.246 1 93 37 ASP B CA 1
ATOM 1622 C C . ASP B 1 37 ? -2.441 -0.301 5.098 1 93 37 ASP B C 1
ATOM 1624 O O . ASP B 1 37 ? -2.439 -1.533 5.125 1 93 37 ASP B O 1
ATOM 1628 N N . LEU B 1 38 ? -1.639 0.456 5.84 1 97.06 38 LEU B N 1
ATOM 1629 C CA . LEU B 1 38 ? -0.53 -0.161 6.562 1 97.06 38 LEU B CA 1
ATOM 1630 C C . LEU B 1 38 ? -0.845 -0.276 8.047 1 97.06 38 LEU B C 1
ATOM 1632 O O . LEU B 1 38 ? -0.033 -0.789 8.82 1 97.06 38 LEU B O 1
ATOM 1636 N N . HIS B 1 39 ? -2.061 0.164 8.438 1 97.38 39 HIS B N 1
ATOM 1637 C CA . HIS B 1 39 ? -2.428 0.038 9.844 1 97.38 39 HIS B CA 1
ATOM 1638 C C . HIS B 1 39 ? -2.566 -1.427 10.242 1 97.38 39 HIS B C 1
ATOM 1640 O O . HIS B 1 39 ? -3.15 -2.225 9.508 1 97.38 39 HIS B O 1
ATOM 1646 N N . PRO B 1 40 ? -2.033 -1.759 11.445 1 97.88 40 PRO B N 1
ATOM 1647 C CA . PRO B 1 40 ? -2.314 -3.094 11.977 1 97.88 40 PRO B CA 1
ATOM 1648 C C . PRO B 1 40 ? -3.783 -3.285 12.352 1 97.88 40 PRO B C 1
ATOM 1650 O O . PRO B 1 40 ? -4.512 -2.305 12.531 1 97.88 40 PRO B O 1
ATOM 1653 N N . ARG B 1 41 ? -4.109 -4.469 12.5 1 97 41 ARG B N 1
ATOM 1654 C CA . ARG B 1 41 ? -5.496 -4.844 12.766 1 97 41 ARG B CA 1
ATOM 1655 C C . ARG B 1 41 ? -6.031 -4.129 14 1 97 41 ARG B C 1
ATOM 1657 O O . ARG B 1 41 ? -7.16 -3.635 13.992 1 97 41 ARG B O 1
ATOM 1664 N N . ALA B 1 42 ? -5.227 -4.113 15.07 1 97.06 42 ALA B N 1
ATOM 1665 C CA . ALA B 1 42 ? -5.652 -3.494 16.312 1 97.06 42 ALA B CA 1
ATOM 1666 C C . ALA B 1 42 ? -6.023 -2.029 16.109 1 97.06 42 ALA B C 1
ATOM 1668 O O . ALA B 1 42 ? -6.984 -1.534 16.703 1 97.06 42 ALA B O 1
ATOM 1669 N N . ASN B 1 43 ? -5.215 -1.332 15.281 1 96.75 43 ASN B N 1
ATOM 1670 C CA . ASN B 1 43 ? -5.508 0.062 14.969 1 96.75 43 ASN B CA 1
ATOM 1671 C C . ASN B 1 43 ? -6.828 0.203 14.219 1 96.75 43 ASN B C 1
ATOM 1673 O O . ASN B 1 43 ? -7.617 1.107 14.508 1 96.75 43 ASN B O 1
ATOM 1677 N N . ILE B 1 44 ? -7.062 -0.666 13.258 1 94.94 44 ILE B N 1
ATOM 1678 C CA . ILE B 1 44 ? -8.258 -0.643 12.43 1 94.94 44 ILE B CA 1
ATOM 1679 C C . ILE B 1 44 ? -9.5 -0.821 13.305 1 94.94 44 ILE B C 1
ATOM 1681 O O . ILE B 1 44 ? -10.469 -0.067 13.18 1 94.94 44 ILE B O 1
ATOM 1685 N N . ILE B 1 45 ? -9.422 -1.764 14.227 1 94.81 45 ILE B N 1
ATOM 1686 C CA . ILE B 1 45 ? -10.531 -2.041 15.133 1 94.81 45 ILE B CA 1
ATOM 1687 C C . ILE B 1 45 ? -10.797 -0.822 16.016 1 94.81 45 ILE B C 1
ATOM 1689 O O . ILE B 1 45 ? -11.938 -0.369 16.125 1 94.81 45 ILE B O 1
ATOM 1693 N N . LYS B 1 46 ? -9.727 -0.291 16.578 1 93.88 46 LYS B N 1
ATOM 1694 C CA . LYS B 1 46 ? -9.852 0.861 17.469 1 93.88 46 LYS B CA 1
ATOM 1695 C C . LYS B 1 46 ? -10.445 2.061 16.734 1 93.88 46 LYS B C 1
ATOM 1697 O O . LYS B 1 46 ? -11.414 2.662 17.203 1 93.88 46 LYS B O 1
ATOM 1702 N N . MET B 1 47 ? -9.984 2.393 15.555 1 88.44 47 MET B N 1
ATOM 1703 C CA . MET B 1 47 ? -10.469 3.52 14.766 1 88.44 47 MET B CA 1
ATOM 1704 C C . MET B 1 47 ? -11.906 3.285 14.312 1 88.44 47 MET B C 1
ATOM 1706 O O . MET B 1 47 ? -12.727 4.203 14.336 1 88.44 47 MET B O 1
ATOM 1710 N N . GLY B 1 48 ? -12.211 2.031 13.914 1 87.31 48 GLY B N 1
ATOM 1711 C CA . GLY B 1 48 ? -13.555 1.681 13.508 1 87.31 48 GLY B CA 1
ATOM 1712 C C . GLY B 1 48 ? -14.578 1.842 14.617 1 87.31 48 GLY B C 1
ATOM 1713 O O . GLY B 1 48 ? -15.766 2.066 14.352 1 87.31 48 GLY B O 1
ATOM 1714 N N . SER B 1 49 ? -14.094 1.821 15.883 1 89.88 49 SER B N 1
ATOM 1715 C CA . SER B 1 49 ? -14.969 1.959 17.047 1 89.88 49 SER B CA 1
ATOM 1716 C C . SER B 1 49 ? -15.055 3.41 17.5 1 89.88 49 SER B C 1
ATOM 1718 O O . SER B 1 49 ? -15.617 3.699 18.562 1 89.88 49 SER B O 1
ATOM 1720 N N . GLY B 1 50 ? -14.359 4.293 16.734 1 84.12 50 GLY B N 1
ATOM 1721 C CA . GLY B 1 50 ? -14.43 5.711 17.047 1 84.12 50 GLY B CA 1
ATOM 1722 C C . GLY B 1 50 ? -13.43 6.141 18.094 1 84.12 50 GLY B C 1
ATOM 1723 O O . GLY B 1 50 ? -13.523 7.246 18.641 1 84.12 50 GLY B O 1
ATOM 1724 N N . ILE B 1 51 ? -12.477 5.273 18.484 1 87.56 51 ILE B N 1
ATOM 1725 C CA . ILE B 1 51 ? -11.461 5.57 19.484 1 87.56 51 ILE B CA 1
ATOM 1726 C C . ILE B 1 51 ? -10.18 6.051 18.797 1 87.56 51 ILE B C 1
ATOM 1728 O O . ILE B 1 51 ? -9.602 5.332 17.984 1 87.56 51 ILE B O 1
ATOM 1732 N N . PRO B 1 52 ? -9.711 7.223 19.094 1 87.38 52 PRO B N 1
ATOM 1733 C CA . PRO B 1 52 ? -8.484 7.73 18.484 1 87.38 52 PRO B CA 1
ATOM 1734 C C . PRO B 1 52 ? -7.246 6.934 18.891 1 87.38 52 PRO B C 1
ATOM 1736 O O . PRO B 1 52 ? -7.156 6.465 20.031 1 87.38 52 PRO B O 1
ATOM 1739 N N . LEU B 1 53 ? -6.375 6.789 18.031 1 92.94 53 LEU B N 1
ATOM 1740 C CA . LEU B 1 53 ? -5.113 6.121 18.328 1 92.94 53 LEU B CA 1
ATOM 1741 C C . LEU B 1 53 ? -4.227 6.996 19.203 1 92.94 53 LEU B C 1
ATOM 1743 O O . LEU B 1 53 ? -4.168 8.211 19.031 1 92.94 53 LEU B O 1
ATOM 1747 N N . ASN B 1 54 ? -3.562 6.398 20.172 1 94.81 54 ASN B N 1
ATOM 1748 C CA . ASN B 1 54 ? -2.523 7.105 20.922 1 94.81 54 ASN B CA 1
ATOM 1749 C C . ASN B 1 54 ? -1.136 6.809 20.359 1 94.81 54 ASN B C 1
ATOM 1751 O O . ASN B 1 54 ? -1 6.07 19.391 1 94.81 54 ASN B O 1
ATOM 1755 N N . ASP B 1 55 ? -0.13 7.312 20.953 1 96.44 55 ASP B N 1
ATOM 1756 C CA . ASP B 1 55 ? 1.232 7.199 20.453 1 96.44 55 ASP B CA 1
ATOM 1757 C C . ASP B 1 55 ? 1.693 5.742 20.438 1 96.44 55 ASP B C 1
ATOM 1759 O O . ASP B 1 55 ? 2.344 5.301 19.484 1 96.44 55 ASP B O 1
ATOM 1763 N N . GLN B 1 56 ? 1.388 5.043 21.438 1 97.19 56 GLN B N 1
ATOM 1764 C CA . GLN B 1 56 ? 1.785 3.641 21.5 1 97.19 56 GLN B CA 1
ATOM 1765 C C . GLN B 1 56 ? 1.106 2.816 20.422 1 97.19 56 GLN B C 1
ATOM 1767 O O . GLN B 1 56 ? 1.733 1.947 19.812 1 97.19 56 GLN B O 1
ATOM 1772 N N . ASP B 1 57 ? -0.162 3.127 20.172 1 96.5 57 ASP B N 1
ATOM 1773 C CA . ASP B 1 57 ? -0.9 2.443 19.109 1 96.5 57 ASP B CA 1
ATOM 1774 C C . ASP B 1 57 ? -0.227 2.645 17.75 1 96.5 57 ASP B C 1
ATOM 1776 O O . ASP B 1 57 ? -0.237 1.746 16.906 1 96.5 57 ASP B O 1
ATOM 1780 N N . ARG B 1 58 ? 0.37 3.816 17.594 1 97 58 ARG B N 1
ATOM 1781 C CA . ARG B 1 58 ? 0.839 4.223 16.266 1 97 58 ARG B CA 1
ATOM 1782 C C . ARG B 1 58 ? 2.225 3.656 15.977 1 97 58 ARG B C 1
ATOM 1784 O O . ARG B 1 58 ? 2.676 3.654 14.828 1 97 58 ARG B O 1
ATOM 1791 N N . GLU B 1 59 ? 2.867 3.1 16.984 1 97.75 59 GLU B N 1
ATOM 1792 C CA . GLU B 1 59 ? 4.258 2.688 16.812 1 97.75 59 GLU B CA 1
ATOM 1793 C C . GLU B 1 59 ? 4.398 1.625 15.734 1 97.75 59 GLU B C 1
ATOM 1795 O O . GLU B 1 59 ? 5.223 1.763 14.82 1 97.75 59 GLU B O 1
ATOM 1800 N N . PRO B 1 60 ? 3.604 0.549 15.797 1 97.88 60 PRO B N 1
ATOM 1801 C CA . PRO B 1 60 ? 3.754 -0.462 14.742 1 97.88 60 PRO B CA 1
ATOM 1802 C C . PRO B 1 60 ? 3.412 0.073 13.359 1 97.88 60 PRO B C 1
ATOM 1804 O O . PRO B 1 60 ? 4.02 -0.342 12.367 1 97.88 60 PRO B O 1
ATOM 1807 N N . TRP B 1 61 ? 2.48 0.922 13.281 1 98.19 61 TRP B N 1
ATOM 1808 C CA . TRP B 1 61 ? 2.1 1.562 12.031 1 98.19 61 TRP B CA 1
ATOM 1809 C C . TRP B 1 61 ? 3.244 2.404 11.477 1 98.19 61 TRP B C 1
ATOM 1811 O O . TRP B 1 61 ? 3.566 2.324 10.289 1 98.19 61 TRP B O 1
ATOM 1821 N N . LEU B 1 62 ? 3.857 3.156 12.312 1 98.62 62 LEU B N 1
ATOM 1822 C CA . LEU B 1 62 ? 4.988 3.988 11.922 1 98.62 62 LEU B CA 1
ATOM 1823 C C . LEU B 1 62 ? 6.145 3.129 11.414 1 98.62 62 LEU B C 1
ATOM 1825 O O . LEU B 1 62 ? 6.844 3.508 10.477 1 98.62 62 LEU B O 1
ATOM 1829 N N . GLU B 1 63 ? 6.324 2.018 11.984 1 98.25 63 GLU B N 1
ATOM 1830 C CA . GLU B 1 63 ? 7.34 1.078 11.523 1 98.25 63 GLU B CA 1
ATOM 1831 C C . GLU B 1 63 ? 7.031 0.572 10.117 1 98.25 63 GLU B C 1
ATOM 1833 O O . GLU B 1 63 ? 7.93 0.446 9.289 1 98.25 63 GLU B O 1
ATOM 1838 N N . ARG B 1 64 ? 5.805 0.284 9.883 1 98.44 64 ARG B N 1
ATOM 1839 C CA . ARG B 1 64 ? 5.406 -0.199 8.562 1 98.44 64 ARG B CA 1
ATOM 1840 C C . ARG B 1 64 ? 5.59 0.886 7.504 1 98.44 64 ARG B C 1
ATOM 1842 O O . ARG B 1 64 ? 5.992 0.599 6.375 1 98.44 64 ARG B O 1
ATOM 1849 N N . ILE B 1 65 ? 5.305 2.137 7.852 1 98.56 65 ILE B N 1
ATOM 1850 C CA . ILE B 1 65 ? 5.551 3.252 6.941 1 98.56 65 ILE B CA 1
ATOM 1851 C C . ILE B 1 65 ? 7.051 3.379 6.676 1 98.56 65 ILE B C 1
ATOM 1853 O O . ILE B 1 65 ? 7.469 3.57 5.535 1 98.56 65 ILE B O 1
ATOM 1857 N N . ASN B 1 66 ? 7.828 3.27 7.742 1 98.62 66 ASN B N 1
ATOM 1858 C CA . ASN B 1 66 ? 9.281 3.309 7.637 1 98.62 66 ASN B CA 1
ATOM 1859 C C . ASN B 1 66 ? 9.805 2.219 6.703 1 98.62 66 ASN B C 1
ATOM 1861 O O . ASN B 1 66 ? 10.641 2.484 5.84 1 98.62 66 ASN B O 1
ATOM 1865 N N . ASP B 1 67 ? 9.305 1.019 6.863 1 98.31 67 ASP B N 1
ATOM 1866 C CA . ASP B 1 67 ? 9.703 -0.108 6.023 1 98.31 67 ASP B CA 1
ATOM 1867 C C . ASP B 1 67 ? 9.352 0.146 4.559 1 98.31 67 ASP B C 1
ATOM 1869 O O . ASP B 1 67 ? 10.109 -0.219 3.66 1 98.31 67 ASP B O 1
ATOM 1873 N N . ALA B 1 68 ? 8.156 0.724 4.336 1 98.06 68 ALA B N 1
ATOM 1874 C CA . ALA B 1 68 ? 7.734 1.029 2.971 1 98.06 68 ALA B CA 1
ATOM 1875 C C . ALA B 1 68 ? 8.688 2.023 2.314 1 98.06 68 ALA B C 1
ATOM 1877 O O . ALA B 1 68 ? 9.055 1.864 1.147 1 98.06 68 ALA B O 1
ATOM 1878 N N . ALA B 1 69 ? 9.102 3.012 3.057 1 98 69 ALA B N 1
ATOM 1879 C CA . ALA B 1 69 ? 10.078 3.973 2.549 1 98 69 ALA B CA 1
ATOM 1880 C C . ALA B 1 69 ? 11.406 3.293 2.24 1 98 69 ALA B C 1
ATOM 1882 O O . ALA B 1 69 ? 12.016 3.557 1.203 1 98 69 ALA B O 1
ATOM 1883 N N . PHE B 1 70 ? 11.82 2.424 3.127 1 97.5 70 PHE B N 1
ATOM 1884 C CA . PHE B 1 70 ? 13.047 1.664 2.939 1 97.5 70 PHE B CA 1
ATOM 1885 C C . PHE B 1 70 ? 12.977 0.831 1.665 1 97.5 70 PHE B C 1
ATOM 1887 O O . PHE B 1 70 ? 13.953 0.742 0.921 1 97.5 70 PHE B O 1
ATOM 1894 N N . SER B 1 71 ? 11.836 0.245 1.457 1 96.06 71 SER B N 1
ATOM 1895 C CA . SER B 1 71 ? 11.641 -0.578 0.269 1 96.06 71 SER B CA 1
ATOM 1896 C C . SER B 1 71 ? 11.828 0.237 -1.007 1 96.06 71 SER B C 1
ATOM 1898 O O . SER B 1 71 ? 12.492 -0.212 -1.943 1 96.06 71 SER B O 1
ATOM 1900 N N . LEU B 1 72 ? 11.234 1.418 -1.066 1 96 72 LEU B N 1
ATOM 1901 C CA . LEU B 1 72 ? 11.391 2.299 -2.219 1 96 72 LEU B CA 1
ATOM 1902 C C . LEU B 1 72 ? 12.867 2.576 -2.486 1 96 72 LEU B C 1
ATOM 1904 O O . LEU B 1 72 ? 13.328 2.48 -3.627 1 96 72 LEU B O 1
ATOM 1908 N N . GLU B 1 73 ? 13.609 2.838 -1.454 1 94.31 73 GLU B N 1
ATOM 1909 C CA . GLU B 1 73 ? 15.031 3.135 -1.58 1 94.31 73 GLU B CA 1
ATOM 1910 C C . GLU B 1 73 ? 15.797 1.932 -2.119 1 94.31 73 GLU B C 1
ATOM 1912 O O . GLU B 1 73 ? 16.594 2.064 -3.051 1 94.31 73 GLU B O 1
ATOM 1917 N N . GLN B 1 74 ? 15.531 0.821 -1.556 1 91.75 74 GLN B N 1
ATOM 1918 C CA . GLN B 1 74 ? 16.266 -0.387 -1.897 1 91.75 74 GLN B CA 1
ATOM 1919 C C . GLN B 1 74 ? 15.992 -0.815 -3.336 1 91.75 74 GLN B C 1
ATOM 1921 O O . GLN B 1 74 ? 16.875 -1.369 -4.004 1 91.75 74 GLN B O 1
ATOM 1926 N N . LYS B 1 75 ? 14.805 -0.516 -3.807 1 89.94 75 LYS B N 1
ATOM 1927 C CA . LYS B 1 75 ? 14.406 -0.915 -5.152 1 89.94 75 LYS B CA 1
ATOM 1928 C C . LYS B 1 75 ? 14.734 0.181 -6.168 1 89.94 75 LYS B C 1
ATOM 1930 O O . LYS B 1 75 ? 14.359 0.078 -7.34 1 89.94 75 LYS B O 1
ATOM 1935 N N . SER B 1 76 ? 15.305 1.298 -5.703 1 93.06 76 SER B N 1
ATOM 1936 C CA . SER B 1 76 ? 15.625 2.449 -6.539 1 93.06 76 SER B CA 1
ATOM 1937 C C . SER B 1 76 ? 14.375 3.006 -7.215 1 93.06 76 SER B C 1
ATOM 1939 O O . SER B 1 76 ? 14.398 3.316 -8.406 1 93.06 76 SER B O 1
ATOM 1941 N N . GLU B 1 77 ? 13.281 3.037 -6.414 1 93.62 77 GLU B N 1
ATOM 1942 C CA . GLU B 1 77 ? 12.016 3.594 -6.883 1 93.62 77 GLU B CA 1
ATOM 1943 C C . GLU B 1 77 ? 11.727 4.941 -6.223 1 93.62 77 GLU B C 1
ATOM 1945 O O . GLU B 1 77 ? 12.195 5.207 -5.113 1 93.62 77 GLU B O 1
ATOM 1950 N N . LYS B 1 78 ? 11.109 5.754 -6.961 1 96.88 78 LYS B N 1
ATOM 1951 C CA . LYS B 1 78 ? 10.594 7 -6.406 1 96.88 78 LYS B CA 1
ATOM 1952 C C . LYS B 1 78 ? 9.094 6.906 -6.137 1 96.88 78 LYS B C 1
ATOM 1954 O O . LYS B 1 78 ? 8.328 6.461 -7 1 96.88 78 LYS B O 1
ATOM 1959 N N . GLY B 1 79 ? 8.688 7.25 -4.91 1 97.69 79 GLY B N 1
ATOM 1960 C CA . GLY B 1 79 ? 7.277 7.09 -4.582 1 97.69 79 GLY B CA 1
ATOM 1961 C C . GLY B 1 79 ? 6.789 8.078 -3.541 1 97.69 79 GLY B C 1
ATOM 1962 O O . GLY B 1 79 ? 7.594 8.75 -2.887 1 97.69 79 GLY B O 1
ATOM 1963 N N . ILE B 1 80 ? 5.496 8.219 -3.518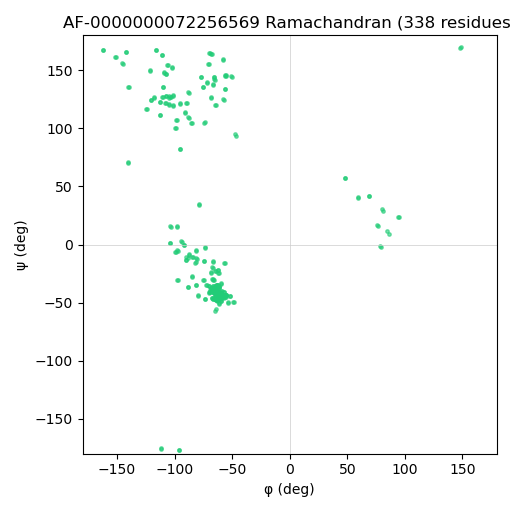 1 98.56 80 ILE B N 1
ATOM 1964 C CA . ILE B 1 80 ? 4.816 8.992 -2.488 1 98.56 80 ILE B CA 1
ATOM 1965 C C . ILE B 1 80 ? 4.086 8.055 -1.53 1 98.56 80 ILE B C 1
ATOM 1967 O O . ILE B 1 80 ? 3.4 7.125 -1.963 1 98.56 80 ILE B O 1
ATOM 1971 N N . ILE B 1 81 ? 4.305 8.195 -0.283 1 98.56 81 ILE B N 1
ATOM 1972 C CA . ILE B 1 81 ? 3.514 7.562 0.766 1 98.56 81 ILE B CA 1
ATOM 1973 C C . ILE B 1 81 ? 2.604 8.602 1.422 1 98.56 81 ILE B C 1
ATOM 1975 O O . ILE B 1 81 ? 3.08 9.609 1.948 1 98.56 81 ILE B O 1
ATOM 1979 N N . VAL B 1 82 ? 1.329 8.352 1.355 1 98 82 VAL B N 1
ATOM 1980 C CA . VAL B 1 82 ? 0.35 9.25 1.956 1 98 82 VAL B CA 1
ATOM 1981 C C . VAL B 1 82 ? 0.086 8.836 3.402 1 98 82 VAL B C 1
ATOM 1983 O O . VAL B 1 82 ? -0.288 7.691 3.668 1 98 82 VAL B O 1
ATOM 1986 N N . CYS B 1 83 ? 0.322 9.766 4.312 1 96.94 83 CYS B N 1
ATOM 1987 C CA . CYS B 1 83 ? -0.038 9.5 5.703 1 96.94 83 CYS B CA 1
ATOM 1988 C C . CYS B 1 83 ? -0.112 10.797 6.5 1 96.94 83 CYS B C 1
ATOM 1990 O O . CYS B 1 83 ? 0.417 11.828 6.07 1 96.94 83 CYS B O 1
ATOM 1992 N N . SER B 1 84 ? -0.641 10.789 7.664 1 95.88 84 SER B N 1
ATOM 1993 C CA . 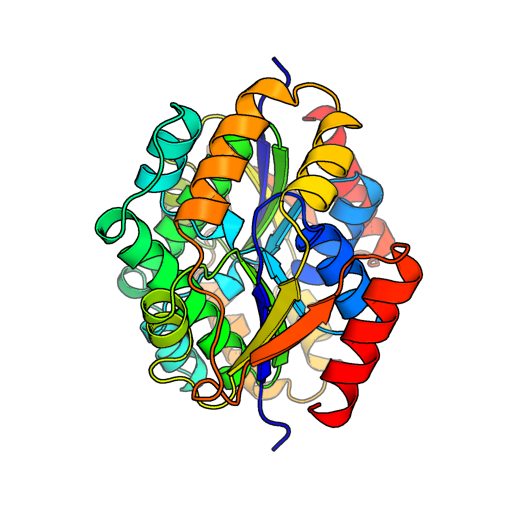SER B 1 84 ? -0.864 12.016 8.43 1 95.88 84 SER B CA 1
ATOM 1994 C C . SER B 1 84 ? 0.447 12.57 8.977 1 95.88 84 SER B C 1
ATOM 1996 O O . SER B 1 84 ? 0.716 13.766 8.859 1 95.88 84 SER B O 1
ATOM 1998 N N . ALA B 1 85 ? 1.318 11.719 9.586 1 97.31 85 ALA B N 1
ATOM 1999 C CA . ALA B 1 85 ? 2.627 12.055 10.141 1 97.31 85 ALA B CA 1
ATOM 2000 C C . ALA B 1 85 ? 2.547 13.305 11.016 1 97.31 85 ALA B C 1
ATOM 2002 O O . ALA B 1 85 ? 3.334 14.242 10.844 1 97.31 85 ALA B O 1
ATOM 2003 N N . LEU B 1 86 ? 1.759 13.375 12.031 1 97.62 86 LEU B N 1
ATOM 2004 C CA . LEU B 1 86 ? 1.26 14.57 12.695 1 97.62 86 LEU B CA 1
ATOM 2005 C C . LEU B 1 86 ? 2.293 15.117 13.672 1 97.62 86 LEU B C 1
ATOM 2007 O O . LEU B 1 86 ? 2.398 16.328 13.859 1 97.62 86 LEU B O 1
ATOM 2011 N N . LYS B 1 87 ? 3.027 14.289 14.305 1 98.31 87 LYS B N 1
ATOM 2012 C CA . LYS B 1 87 ? 3.99 14.742 15.305 1 98.31 87 LYS B CA 1
ATOM 2013 C C . LYS B 1 87 ? 5.418 14.648 14.773 1 98.31 87 LYS B C 1
ATOM 2015 O O . LYS B 1 87 ? 5.719 13.805 13.93 1 98.31 87 LYS B O 1
ATOM 2020 N N . LYS B 1 88 ? 6.266 15.453 15.312 1 98.38 88 LYS B N 1
ATOM 2021 C CA . LYS B 1 88 ? 7.676 15.375 14.938 1 98.38 88 LYS B CA 1
ATOM 2022 C C . LYS B 1 88 ? 8.242 13.992 15.25 1 98.38 88 LYS B C 1
ATOM 2024 O O . LYS B 1 88 ? 9.008 13.438 14.453 1 98.38 88 LYS B O 1
ATOM 2029 N N . THR B 1 89 ? 7.848 13.453 16.375 1 98.19 89 THR B N 1
ATOM 2030 C CA . THR B 1 89 ? 8.352 12.141 16.75 1 98.19 89 THR B CA 1
ATOM 2031 C C . THR B 1 89 ? 7.93 11.078 15.734 1 98.19 89 THR B C 1
ATOM 2033 O O . THR B 1 89 ? 8.664 10.117 15.492 1 98.19 89 THR B O 1
ATOM 2036 N N . TYR B 1 90 ? 6.723 11.234 15.172 1 98.56 90 TYR B N 1
ATOM 2037 C CA . TYR B 1 90 ? 6.281 10.32 14.125 1 98.56 90 TYR B CA 1
ATOM 2038 C C . TYR B 1 90 ? 7.152 10.438 12.883 1 98.56 90 TYR B C 1
ATOM 2040 O O . TYR B 1 90 ? 7.613 9.438 12.336 1 98.56 90 TYR B O 1
ATOM 2048 N N . ARG B 1 91 ? 7.406 11.664 12.469 1 98.69 91 ARG B N 1
ATOM 2049 C CA . ARG B 1 91 ? 8.227 11.93 11.289 1 98.69 91 ARG B CA 1
ATOM 2050 C C . ARG B 1 91 ? 9.656 11.453 11.508 1 98.69 91 ARG B C 1
ATOM 2052 O O . ARG B 1 91 ? 10.281 10.906 10.586 1 98.69 91 ARG B O 1
ATOM 2059 N N . ASP B 1 92 ? 10.148 11.602 12.773 1 98.44 92 ASP B N 1
ATOM 2060 C CA . ASP B 1 92 ? 11.461 11.078 13.109 1 98.44 92 ASP B CA 1
ATOM 2061 C C . ASP B 1 92 ? 11.508 9.562 12.961 1 98.44 92 ASP B C 1
ATOM 2063 O O . ASP B 1 92 ? 12.477 9.008 12.43 1 98.44 92 ASP B O 1
ATOM 2067 N N . ARG B 1 93 ? 10.477 8.914 13.367 1 98.25 93 ARG B N 1
ATOM 2068 C CA . ARG B 1 93 ? 10.398 7.457 13.266 1 98.25 93 ARG B CA 1
ATOM 2069 C C . ARG B 1 93 ? 10.32 7.012 11.805 1 98.25 93 ARG B C 1
ATOM 2071 O O . ARG B 1 93 ? 10.953 6.027 11.422 1 98.25 93 ARG B O 1
ATOM 2078 N N . ILE B 1 94 ? 9.602 7.727 10.992 1 98.44 94 ILE B N 1
ATOM 2079 C CA . ILE B 1 94 ? 9.406 7.383 9.586 1 98.44 94 ILE B CA 1
ATOM 2080 C C . ILE B 1 94 ? 10.734 7.488 8.844 1 98.44 94 ILE B C 1
ATOM 2082 O O . ILE B 1 94 ? 11.055 6.633 8.016 1 98.44 94 ILE B O 1
ATOM 2086 N N . ARG B 1 95 ? 11.523 8.492 9.133 1 97.62 95 ARG B N 1
ATOM 2087 C CA . ARG B 1 95 ? 12.742 8.695 8.359 1 97.62 95 ARG B CA 1
ATOM 2088 C C . ARG B 1 95 ? 13.914 7.922 8.961 1 97.62 95 ARG B C 1
ATOM 2090 O O . ARG B 1 95 ? 14.961 7.781 8.328 1 97.62 95 ARG B O 1
ATOM 2097 N N . GLN B 1 96 ? 13.766 7.395 10.172 1 97.44 96 GLN B N 1
ATOM 2098 C CA . GLN B 1 96 ? 14.859 6.734 10.883 1 97.44 96 GLN B CA 1
ATOM 2099 C C . GLN B 1 96 ? 15.43 5.582 10.062 1 97.44 96 GLN B C 1
ATOM 2101 O O . GLN B 1 96 ? 14.688 4.68 9.648 1 97.44 96 GLN B O 1
ATOM 2106 N N . GLY B 1 97 ? 16.766 5.602 9.805 1 96.5 97 GLY B N 1
ATOM 2107 C CA . GLY B 1 97 ? 17.438 4.516 9.117 1 96.5 97 GLY B CA 1
ATOM 2108 C C . GLY B 1 97 ? 17.25 4.559 7.609 1 96.5 97 GLY B C 1
ATOM 2109 O O . GLY B 1 97 ? 17.688 3.658 6.895 1 96.5 97 GLY B O 1
ATOM 2110 N N . ASN B 1 98 ? 16.5 5.5 7.07 1 96.75 98 ASN B N 1
ATOM 2111 C CA . ASN B 1 98 ? 16.344 5.723 5.641 1 96.75 98 ASN B CA 1
ATOM 2112 C C . ASN B 1 98 ? 17.172 6.906 5.156 1 96.75 98 ASN B C 1
ATOM 2114 O O . ASN B 1 98 ? 17.453 7.828 5.926 1 96.75 98 ASN B O 1
ATOM 2118 N N . ASN B 1 99 ? 17.578 6.891 3.941 1 93.81 99 ASN B N 1
ATOM 2119 C CA . ASN B 1 99 ? 18.562 7.848 3.465 1 93.81 99 ASN B CA 1
ATOM 2120 C C . ASN B 1 99 ? 17.906 9.039 2.768 1 93.81 99 ASN B C 1
ATOM 2122 O O . ASN B 1 99 ? 18.453 10.141 2.768 1 93.81 99 ASN B O 1
ATOM 2126 N N . ASP B 1 100 ? 16.797 8.797 2.178 1 95.75 100 ASP B N 1
ATOM 2127 C CA . ASP B 1 100 ? 16.234 9.844 1.328 1 95.75 100 ASP B CA 1
ATOM 2128 C C . ASP B 1 100 ? 14.719 9.93 1.473 1 95.75 100 ASP B C 1
ATOM 2130 O O . ASP B 1 100 ? 13.984 9.594 0.542 1 95.75 100 ASP B O 1
ATOM 2134 N N . VAL B 1 101 ? 14.312 10.383 2.564 1 97.94 101 VAL B N 1
ATOM 2135 C CA . VAL B 1 101 ? 12.906 10.648 2.854 1 97.94 101 VAL B CA 1
ATOM 2136 C C . VAL B 1 101 ? 12.664 12.156 2.951 1 97.94 101 VAL B C 1
ATOM 2138 O O . VAL B 1 101 ? 13.414 12.867 3.625 1 97.94 101 VAL B O 1
ATOM 2141 N N . LYS B 1 102 ? 11.727 12.656 2.215 1 98.44 102 LYS B N 1
ATOM 2142 C CA . LYS B 1 102 ? 11.266 14.039 2.305 1 98.44 102 LYS B CA 1
ATOM 2143 C C . LYS B 1 102 ? 9.773 14.102 2.619 1 98.44 102 LYS B C 1
ATOM 2145 O O . LYS B 1 102 ? 9.016 13.203 2.252 1 98.44 102 LYS B O 1
ATOM 2150 N N . PHE B 1 103 ? 9.453 15.156 3.297 1 98.75 103 PHE B N 1
ATOM 2151 C CA . PHE B 1 103 ? 8.047 15.344 3.656 1 98.75 103 PHE B CA 1
ATOM 2152 C C . PHE B 1 103 ? 7.441 16.5 2.873 1 98.75 103 PHE B C 1
ATOM 2154 O O . PHE B 1 103 ? 8.086 17.531 2.684 1 98.75 103 PHE B O 1
ATOM 2161 N N . ILE B 1 104 ? 6.27 16.297 2.373 1 98.69 104 ILE B N 1
ATOM 2162 C CA . ILE B 1 104 ? 5.422 17.328 1.778 1 98.69 104 ILE B CA 1
ATOM 2163 C C . ILE B 1 104 ? 4.191 17.547 2.654 1 98.69 104 ILE B C 1
ATOM 2165 O O . ILE B 1 104 ? 3.322 16.688 2.746 1 98.69 104 ILE B O 1
ATOM 2169 N N . PHE B 1 105 ? 4.105 18.719 3.287 1 98.75 105 PHE B N 1
ATOM 2170 C CA . PHE B 1 105 ? 3.043 19.016 4.238 1 98.75 105 PHE B CA 1
ATOM 2171 C C . PHE B 1 105 ? 1.941 19.844 3.57 1 98.75 105 PHE B C 1
ATOM 2173 O O . PHE B 1 105 ? 2.141 21.016 3.246 1 98.75 105 PHE B O 1
ATOM 2180 N N . LEU B 1 106 ? 0.834 19.172 3.344 1 98.5 106 LEU B N 1
ATOM 2181 C CA . LEU B 1 106 ? -0.349 19.891 2.885 1 98.5 106 LEU B CA 1
ATOM 2182 C C . LEU B 1 106 ? -0.974 20.688 4.023 1 98.5 106 LEU B C 1
ATOM 2184 O O . LEU B 1 106 ? -1.678 20.125 4.867 1 98.5 106 LEU B O 1
ATOM 2188 N N . LYS B 1 107 ? -0.762 21.922 3.967 1 97.56 107 LYS B N 1
ATOM 2189 C CA . LYS B 1 107 ? -1.148 22.781 5.074 1 97.56 107 LYS B CA 1
ATOM 2190 C C . LYS B 1 107 ? -2.408 23.578 4.738 1 97.56 107 LYS B C 1
ATOM 2192 O O . LYS B 1 107 ? -2.49 24.203 3.68 1 97.56 107 LYS B O 1
ATOM 2197 N N . GLY B 1 108 ? -3.375 23.5 5.605 1 96.06 108 GLY B N 1
ATOM 2198 C CA . GLY B 1 108 ? -4.586 24.312 5.57 1 96.06 108 GLY B CA 1
ATOM 2199 C C . GLY B 1 108 ? -5.113 24.656 6.949 1 96.06 108 GLY B C 1
ATOM 2200 O O . GLY B 1 108 ? -4.824 23.953 7.922 1 96.06 108 GLY B O 1
ATOM 2201 N N . SER B 1 109 ? -5.859 25.734 7.008 1 96.06 109 SER B N 1
ATOM 2202 C CA . SER B 1 109 ? -6.473 26.094 8.281 1 96.06 109 SER B CA 1
ATOM 2203 C C . SER B 1 109 ? -7.594 25.125 8.641 1 96.06 109 SER B C 1
ATOM 2205 O O . SER B 1 109 ? -8.117 24.422 7.777 1 96.06 109 SER B O 1
ATOM 2207 N N . PHE B 1 110 ? -7.828 25.062 9.984 1 95.38 110 PHE B N 1
ATOM 2208 C CA . PHE B 1 110 ? -8.938 24.25 10.461 1 95.38 110 PHE B CA 1
ATOM 2209 C C . PHE B 1 110 ? -10.227 24.609 9.742 1 95.38 110 PHE B C 1
ATOM 2211 O O . PHE B 1 110 ? -10.961 23.734 9.273 1 95.38 110 PHE B O 1
ATOM 2218 N N . GLU B 1 111 ? -10.461 25.875 9.602 1 94.56 111 GLU B N 1
ATOM 2219 C CA . GLU B 1 111 ? -11.695 26.359 8.984 1 94.56 111 GLU B CA 1
ATOM 2220 C C . GLU B 1 111 ? -11.789 25.938 7.52 1 94.56 111 GLU B C 1
ATOM 2222 O O . GLU B 1 111 ? -12.852 25.516 7.059 1 94.56 111 GLU B O 1
ATOM 2227 N N . LEU B 1 112 ? -10.719 26.047 6.836 1 94.19 112 LEU B N 1
ATOM 2228 C CA . LEU B 1 112 ? -10.688 25.672 5.426 1 94.19 112 LEU B CA 1
ATOM 2229 C C . LEU B 1 112 ? -10.977 24.188 5.25 1 94.19 112 LEU B C 1
ATOM 2231 O O . LEU B 1 112 ? -11.812 23.812 4.426 1 94.19 112 LEU B O 1
ATOM 2235 N N . VAL B 1 113 ? -10.32 23.344 6.043 1 93.75 113 VAL B N 1
ATOM 2236 C CA . VAL B 1 113 ? -10.461 21.891 5.934 1 93.75 113 VAL B CA 1
ATOM 2237 C C . VAL B 1 113 ? -11.867 21.484 6.367 1 93.75 113 VAL B C 1
ATOM 2239 O O . VAL B 1 113 ? -12.484 20.625 5.738 1 93.75 113 VAL B O 1
ATOM 2242 N N . LEU B 1 114 ? -12.383 22.141 7.375 1 91.31 114 LEU B N 1
ATOM 2243 C CA . LEU B 1 114 ? -13.727 21.859 7.863 1 91.31 114 LEU B CA 1
ATOM 2244 C C . LEU B 1 114 ? -14.766 22.156 6.789 1 91.31 114 LEU B C 1
ATOM 2246 O O . LEU B 1 114 ? -15.711 21.375 6.609 1 91.31 114 LEU B O 1
ATOM 2250 N N . GLU B 1 115 ? -14.617 23.234 6.137 1 89.5 115 GLU B N 1
ATOM 2251 C CA . GLU B 1 115 ? -15.539 23.594 5.074 1 89.5 115 GLU B CA 1
ATOM 2252 C C . GLU B 1 115 ? -15.562 22.547 3.965 1 89.5 115 GLU B C 1
ATOM 2254 O O . GLU B 1 115 ? -16.625 22.203 3.447 1 89.5 115 GLU B O 1
ATOM 2259 N N . ARG B 1 116 ? -14.438 22.078 3.6 1 84.5 116 ARG B N 1
ATOM 2260 C CA . ARG B 1 116 ? -14.328 21.031 2.58 1 84.5 116 ARG B CA 1
ATOM 2261 C C . ARG B 1 116 ? -15 19.75 3.037 1 84.5 116 ARG B C 1
ATOM 2263 O O . ARG B 1 116 ? -15.641 19.062 2.24 1 84.5 116 ARG B O 1
ATOM 2270 N N . MET B 1 117 ? -14.828 19.422 4.289 1 84.38 117 MET B N 1
ATOM 2271 C CA . MET B 1 117 ? -15.398 18.203 4.871 1 84.38 117 MET B CA 1
ATOM 2272 C C . MET B 1 117 ? -16.922 18.281 4.895 1 84.38 117 MET B C 1
ATOM 2274 O O . MET B 1 117 ? -17.594 17.281 4.629 1 84.38 117 MET B O 1
ATOM 2278 N N . LYS B 1 118 ? -17.438 19.422 5.199 1 83 118 LYS B N 1
ATOM 2279 C CA . LYS B 1 118 ? -18.891 19.609 5.332 1 83 118 LYS B CA 1
ATOM 2280 C C . LYS B 1 118 ? -19.578 19.484 3.979 1 83 118 LYS B C 1
ATOM 2282 O O . LYS B 1 118 ? -20.781 19.219 3.914 1 83 118 LYS B O 1
ATOM 2287 N N . GLN B 1 119 ? -18.875 19.719 2.973 1 77.69 119 GLN B N 1
ATOM 2288 C CA . GLN B 1 119 ? -19.438 19.594 1.633 1 77.69 119 GLN B CA 1
ATOM 2289 C C . GLN B 1 119 ? -19.609 18.125 1.251 1 77.69 119 GLN B C 1
ATOM 2291 O O . GLN B 1 119 ? -20.312 17.812 0.288 1 77.69 119 GLN B O 1
ATOM 2296 N N . ARG B 1 120 ? -19.141 17.328 2.248 1 67.94 120 ARG B N 1
ATOM 2297 C CA . ARG B 1 120 ? -19.266 15.891 1.977 1 67.94 120 ARG B CA 1
ATOM 2298 C C . ARG B 1 120 ? -20.328 15.25 2.867 1 67.94 120 ARG B C 1
ATOM 2300 O O . ARG B 1 120 ? -20.609 15.75 3.957 1 67.94 120 ARG B O 1
ATOM 2307 N N . LYS B 1 121 ? -21.062 14.18 2.404 1 62.09 121 LYS B N 1
ATOM 2308 C CA . LYS B 1 121 ? -22.062 13.453 3.18 1 62.09 121 LYS B CA 1
ATOM 2309 C C . LYS B 1 121 ? -21.422 12.727 4.359 1 62.09 121 LYS B C 1
ATOM 2311 O O . LYS B 1 121 ? -20.312 12.203 4.242 1 62.09 121 LYS B O 1
ATOM 2316 N N . GLY B 1 122 ? -22.062 12.664 5.551 1 63.22 122 GLY B N 1
ATOM 2317 C CA . GLY B 1 122 ? -21.609 11.922 6.711 1 63.22 122 GLY B CA 1
ATOM 2318 C C . GLY B 1 122 ? -20.547 12.648 7.508 1 63.22 122 GLY B C 1
ATOM 2319 O O . GLY B 1 122 ? -19.766 12.023 8.227 1 63.22 122 GLY B O 1
ATOM 2320 N N . HIS B 1 123 ? -20.594 13.906 7.461 1 62.81 123 HIS B N 1
ATOM 2321 C CA . HIS B 1 123 ? -19.5 14.773 7.875 1 62.81 123 HIS B CA 1
ATOM 2322 C C . HIS B 1 123 ? -19.484 14.953 9.391 1 62.81 123 HIS B C 1
ATOM 2324 O O . HIS B 1 123 ? -18.484 15.398 9.953 1 62.81 123 HIS B O 1
ATOM 2330 N N . TYR B 1 124 ? -20.453 14.656 10.125 1 59.25 124 TYR B N 1
ATOM 2331 C CA . TYR B 1 124 ? -20.438 14.977 11.555 1 59.25 124 TYR B CA 1
ATOM 2332 C C . TYR B 1 124 ? -19.344 14.211 12.273 1 59.25 124 TYR B C 1
ATOM 2334 O O . TYR B 1 124 ? -18.547 14.789 13.023 1 59.25 124 TYR B O 1
ATOM 2342 N N . MET B 1 125 ? -19.375 12.797 12.18 1 61.16 125 MET B N 1
ATOM 2343 C CA . MET B 1 125 ? -18.359 11.977 12.828 1 61.16 125 MET B CA 1
ATOM 2344 C C . MET B 1 125 ? -16.953 12.367 12.359 1 61.16 125 MET B C 1
ATOM 2346 O O . MET B 1 125 ? -16 12.336 13.133 1 61.16 125 MET B O 1
ATOM 2350 N N . LYS B 1 126 ? -16.906 13.016 11.375 1 75.5 126 LYS B N 1
ATOM 2351 C CA . LYS B 1 126 ? -15.633 13.352 10.75 1 75.5 126 LYS B CA 1
ATOM 2352 C C . LYS B 1 126 ? -15.078 14.664 11.305 1 75.5 126 LYS B C 1
ATOM 2354 O O . LYS B 1 126 ? -13.859 14.859 11.352 1 75.5 126 LYS B O 1
ATOM 2359 N N . THR B 1 127 ? -15.953 15.375 12.008 1 81.56 127 THR B N 1
ATOM 2360 C CA . THR B 1 127 ? -15.508 16.656 12.547 1 81.56 127 THR B CA 1
ATOM 2361 C C . THR B 1 127 ? -14.695 16.453 13.82 1 81.56 127 THR B C 1
ATOM 2363 O O . THR B 1 127 ? -13.688 17.141 14.039 1 81.56 127 THR B O 1
ATOM 2366 N N . ASP B 1 128 ? -15.109 15.641 14.672 1 82.19 128 ASP B N 1
ATOM 2367 C CA . ASP B 1 128 ? -14.367 15.367 15.898 1 82.19 128 ASP B CA 1
ATOM 2368 C C . ASP B 1 128 ? -12.992 14.789 15.594 1 82.19 128 ASP B C 1
ATOM 2370 O O . ASP B 1 128 ? -12.008 15.117 16.266 1 82.19 128 ASP B O 1
ATOM 2374 N N . MET B 1 129 ? -13.008 14.016 14.617 1 82.69 129 MET B N 1
ATOM 2375 C CA . MET B 1 129 ? -11.719 13.469 14.203 1 82.69 129 MET B CA 1
ATOM 2376 C C . MET B 1 129 ? -10.805 14.578 13.68 1 82.69 129 MET B C 1
ATOM 2378 O O . MET B 1 129 ? -9.617 14.602 14 1 82.69 129 MET B O 1
ATOM 2382 N N . LEU B 1 130 ? -11.398 15.461 13.008 1 89.06 130 LEU B N 1
ATOM 2383 C CA . LEU B 1 130 ? -10.609 16.562 12.477 1 89.06 130 LEU B CA 1
ATOM 2384 C C . LEU B 1 130 ? -10.031 17.422 13.609 1 89.06 130 LEU B C 1
ATOM 2386 O O . LEU B 1 130 ? -8.852 17.781 13.578 1 89.06 130 LEU B O 1
ATOM 2390 N N . LYS B 1 131 ? -10.82 17.672 14.602 1 89.75 131 LYS B N 1
ATOM 2391 C CA . LYS B 1 131 ? -10.359 18.422 15.766 1 89.75 131 LYS B CA 1
ATOM 2392 C C . LYS B 1 131 ? -9.188 17.719 16.453 1 89.75 131 LYS B C 1
ATOM 2394 O O . LYS B 1 131 ? -8.195 18.359 16.812 1 89.75 131 LYS B O 1
ATOM 2399 N N . SER B 1 132 ? -9.359 16.438 16.547 1 88.62 132 SER B N 1
ATOM 2400 C CA . SER B 1 132 ? -8.312 15.641 17.172 1 88.62 132 SER B CA 1
ATOM 2401 C C . SER B 1 132 ? -7.02 15.68 16.359 1 88.62 132 SER B C 1
ATOM 2403 O O . SER B 1 132 ? -5.93 15.742 16.938 1 88.62 132 SER B O 1
ATOM 2405 N N . GLN B 1 133 ? -7.148 15.672 15.094 1 91.62 133 GLN B N 1
ATOM 2406 C CA . GLN B 1 133 ? -5.977 15.711 14.219 1 91.62 133 GLN B CA 1
ATOM 2407 C C . GLN B 1 133 ? -5.242 17.047 14.352 1 91.62 133 GLN B C 1
ATOM 2409 O O . GLN B 1 133 ? -4.016 17.078 14.477 1 91.62 133 GLN B O 1
ATOM 2414 N N . PHE B 1 134 ? -6.004 18.062 14.422 1 94.31 134 PHE B N 1
ATOM 2415 C CA . PHE B 1 134 ? -5.391 19.391 14.555 1 94.31 134 PHE B CA 1
ATOM 2416 C C . PHE B 1 134 ? -4.754 19.547 15.93 1 94.31 134 PHE B C 1
ATOM 2418 O O . PHE B 1 134 ? -3.707 20.188 16.062 1 94.31 134 PHE B O 1
ATOM 2425 N N . ALA B 1 135 ? -5.406 18.953 16.906 1 93.75 135 ALA B N 1
ATOM 2426 C CA . ALA B 1 135 ? -4.867 19.031 18.266 1 93.75 135 ALA B CA 1
ATOM 2427 C C . ALA B 1 135 ? -3.559 18.25 18.375 1 93.75 135 ALA B C 1
ATOM 2429 O O . ALA B 1 135 ? -2.676 18.609 19.156 1 93.75 135 ALA B O 1
ATOM 2430 N N . THR B 1 136 ? -3.438 17.25 17.609 1 94.5 136 THR B N 1
ATOM 2431 C CA . THR B 1 136 ? -2.281 16.359 17.641 1 94.5 136 THR B CA 1
ATOM 2432 C C . THR B 1 136 ? -1.15 16.906 16.781 1 94.5 136 THR B C 1
ATOM 2434 O O . THR B 1 136 ? 0.026 16.672 17.062 1 94.5 136 THR B O 1
ATOM 2437 N N . LEU B 1 137 ? -1.473 17.656 15.789 1 97.06 137 LEU B N 1
ATOM 2438 C CA . LEU B 1 137 ? -0.503 18.125 14.805 1 97.06 137 LEU B CA 1
ATOM 2439 C C . LEU B 1 137 ? 0.53 19.047 15.453 1 97.06 137 LEU B C 1
ATOM 2441 O O . LEU B 1 137 ? 0.173 20.031 16.109 1 97.06 137 LEU B O 1
ATOM 2445 N N . GLU B 1 138 ? 1.737 18.641 15.359 1 98.19 138 GLU B N 1
ATOM 2446 C CA . GLU B 1 138 ? 2.885 19.516 15.617 1 98.19 138 GLU B CA 1
ATOM 2447 C C . GLU B 1 138 ? 3.479 20.047 14.312 1 98.19 138 GLU B C 1
ATOM 2449 O O . GLU B 1 138 ? 4.184 19.328 13.602 1 98.19 138 GLU B O 1
ATOM 2454 N N . GLU B 1 139 ? 3.127 21.219 14.023 1 97.44 139 GLU B N 1
ATOM 2455 C CA . GLU B 1 139 ? 3.615 21.797 12.773 1 97.44 139 GLU B CA 1
ATOM 2456 C C . GLU B 1 139 ? 5.141 21.766 12.703 1 97.44 139 GLU B C 1
ATOM 2458 O O . GLU B 1 139 ? 5.816 22.109 13.68 1 97.44 139 GLU B O 1
ATOM 2463 N N . PRO B 1 140 ? 5.605 21.328 11.547 1 97.94 140 PRO B N 1
ATOM 2464 C CA . PRO B 1 140 ? 7.062 21.328 11.398 1 97.94 140 PRO B CA 1
ATOM 2465 C C . PRO B 1 140 ? 7.684 22.703 11.641 1 97.94 140 PRO B C 1
ATOM 2467 O O . PRO B 1 140 ? 7.082 23.719 11.289 1 97.94 140 PRO B O 1
ATOM 2470 N N . GLN B 1 141 ? 8.797 22.656 12.188 1 96.88 141 GLN B N 1
ATOM 2471 C CA . GLN B 1 141 ? 9.539 23.891 12.461 1 96.88 141 GLN B CA 1
ATOM 2472 C C . GLN B 1 141 ? 10.789 23.984 11.586 1 96.88 141 GLN B C 1
ATOM 2474 O O . GLN B 1 141 ? 11.039 23.109 10.758 1 96.88 141 GLN B O 1
ATOM 2479 N N . ALA B 1 142 ? 11.57 24.984 11.805 1 94.06 142 ALA B N 1
ATOM 2480 C CA . ALA B 1 142 ? 12.703 25.297 10.945 1 94.06 142 ALA B CA 1
ATOM 2481 C C . ALA B 1 142 ? 13.781 24.219 11.047 1 94.06 142 ALA B C 1
ATOM 2483 O O . ALA B 1 142 ? 14.586 24.047 10.125 1 94.06 142 ALA B O 1
ATOM 2484 N N . ASP B 1 143 ? 13.75 23.438 12.109 1 94.69 143 ASP B N 1
ATOM 2485 C CA . ASP B 1 143 ? 14.766 22.406 12.289 1 94.69 143 ASP B CA 1
ATOM 2486 C C . ASP B 1 143 ? 14.438 21.156 11.477 1 94.69 143 ASP B C 1
ATOM 2488 O O . ASP B 1 143 ? 15.266 20.25 11.352 1 94.69 143 ASP B O 1
ATOM 2492 N N . GLU B 1 144 ? 13.258 21.078 10.961 1 97.25 144 GLU B N 1
ATOM 2493 C CA . GLU B 1 144 ? 12.906 20.016 10.031 1 97.25 144 GLU B CA 1
ATOM 2494 C C . GLU B 1 144 ? 13.062 20.469 8.586 1 97.25 144 GLU B C 1
ATOM 2496 O O . GLU B 1 144 ? 12.07 20.75 7.906 1 97.25 144 GLU B O 1
ATOM 2501 N N . LYS B 1 145 ? 14.273 20.422 8.094 1 95.75 145 LYS B N 1
ATOM 2502 C CA . LYS B 1 145 ? 14.664 21 6.812 1 95.75 145 LYS B CA 1
ATOM 2503 C C . LYS B 1 145 ? 14.148 20.156 5.648 1 95.75 145 LYS B C 1
ATOM 2505 O O . LYS B 1 145 ? 14.141 20.609 4.504 1 95.75 145 LYS B O 1
ATOM 2510 N N . ASP B 1 146 ? 13.727 18.969 5.965 1 97.44 146 ASP B N 1
ATOM 2511 C CA . ASP B 1 146 ? 13.281 18.062 4.914 1 97.44 146 ASP B CA 1
ATOM 2512 C C . ASP B 1 146 ? 11.766 18.078 4.781 1 97.44 146 ASP B C 1
ATOM 2514 O O . ASP B 1 146 ? 11.172 17.172 4.184 1 97.44 146 ASP B O 1
ATOM 2518 N N . VAL B 1 147 ? 11.141 19.109 5.371 1 98.44 147 VAL B N 1
ATOM 2519 C CA . VAL B 1 147 ? 9.695 19.281 5.234 1 98.44 147 VAL B CA 1
ATOM 2520 C C . VAL B 1 147 ? 9.391 20.469 4.32 1 98.44 147 VAL B C 1
ATOM 2522 O O . VAL B 1 147 ? 9.828 21.578 4.582 1 98.44 147 VAL B O 1
ATOM 2525 N N . ILE B 1 148 ? 8.672 20.219 3.262 1 98.44 148 ILE B N 1
ATOM 2526 C CA . ILE B 1 148 ? 8.25 21.25 2.324 1 98.44 148 ILE B CA 1
ATOM 25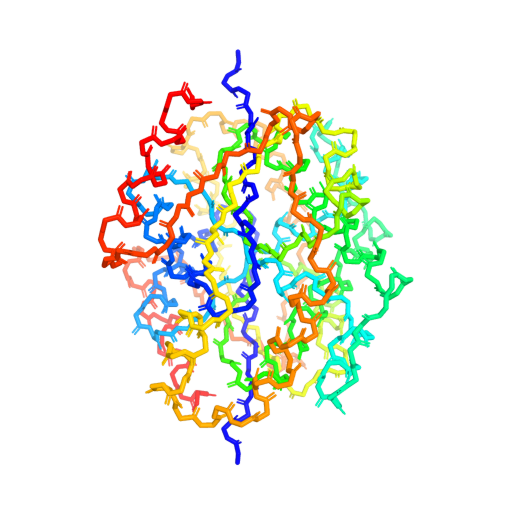27 C C . ILE B 1 148 ? 6.773 21.578 2.553 1 98.44 148 ILE B C 1
ATOM 2529 O O . ILE B 1 148 ? 5.926 20.672 2.564 1 98.44 148 ILE B O 1
ATOM 2533 N N . PHE B 1 149 ? 6.461 22.781 2.74 1 98.44 149 PHE B N 1
ATOM 2534 C CA . PHE B 1 149 ? 5.098 23.234 2.998 1 98.44 149 PHE B CA 1
ATOM 2535 C C . PHE B 1 149 ? 4.363 23.516 1.693 1 98.44 149 PHE B C 1
ATOM 2537 O O . PHE B 1 149 ? 4.887 24.203 0.818 1 98.44 149 PHE B O 1
ATOM 2544 N N . ILE B 1 150 ? 3.178 22.969 1.56 1 98.69 150 ILE B N 1
ATOM 2545 C CA . ILE B 1 150 ? 2.283 23.234 0.438 1 98.69 150 ILE B CA 1
ATOM 2546 C C . ILE B 1 150 ? 0.934 23.734 0.959 1 98.69 150 ILE B C 1
ATOM 2548 O O . ILE B 1 150 ? 0.207 22.984 1.617 1 98.69 150 ILE B O 1
ATOM 2552 N N . ASP B 1 151 ? 0.583 24.906 0.64 1 98.06 151 ASP B N 1
ATOM 2553 C CA . ASP B 1 151 ? -0.715 25.453 1.033 1 98.06 151 ASP B CA 1
ATOM 2554 C C . ASP B 1 151 ? -1.835 24.859 0.175 1 98.06 151 ASP B C 1
ATOM 2556 O O . ASP B 1 151 ? -1.728 24.828 -1.052 1 98.06 151 ASP B O 1
ATOM 2560 N N . ILE B 1 152 ? -2.9 24.484 0.839 1 97.75 152 ILE B N 1
ATOM 2561 C CA . ILE B 1 152 ? -3.977 23.844 0.09 1 97.75 152 ILE B CA 1
ATOM 2562 C C . ILE B 1 152 ? -5.117 24.844 -0.12 1 97.75 152 ILE B C 1
ATOM 2564 O O . ILE B 1 152 ? -6.242 24.438 -0.439 1 97.75 152 ILE B O 1
ATOM 2568 N N . ASP B 1 153 ? -4.863 26.094 0.093 1 96.31 153 ASP B N 1
ATOM 2569 C CA . ASP B 1 153 ? -5.871 27.141 -0.029 1 96.31 153 ASP B CA 1
ATOM 2570 C C . ASP B 1 153 ? -6.109 27.5 -1.493 1 96.31 153 ASP B C 1
ATOM 2572 O O . ASP B 1 153 ? -6.223 28.688 -1.833 1 96.31 153 ASP B O 1
ATOM 2576 N N . ALA B 1 154 ? -6.051 26.656 -2.391 1 97 154 ALA B N 1
ATOM 2577 C CA . ALA B 1 154 ? -6.227 26.828 -3.83 1 97 154 ALA B CA 1
ATOM 2578 C C . ALA B 1 154 ? -6.965 25.641 -4.441 1 97 154 ALA B C 1
ATOM 2580 O O . ALA B 1 154 ? -7.168 24.625 -3.779 1 97 154 ALA B O 1
ATOM 2581 N N . PRO B 1 155 ? -7.461 25.781 -5.691 1 96 155 PRO B N 1
ATOM 2582 C CA . PRO B 1 155 ? -8.125 24.656 -6.348 1 96 155 PRO B CA 1
ATOM 2583 C C . PRO B 1 155 ? -7.223 23.422 -6.477 1 96 155 PRO B C 1
ATOM 2585 O O . PRO B 1 155 ? -5.996 23.562 -6.488 1 96 155 PRO B O 1
ATOM 2588 N N . PHE B 1 156 ? -7.781 22.312 -6.652 1 96.62 156 PHE B N 1
ATOM 2589 C CA . PHE B 1 156 ? -7.125 21 -6.719 1 96.62 156 PHE B CA 1
ATOM 2590 C C . PHE B 1 156 ? -5.953 21.047 -7.691 1 96.62 156 PHE B C 1
ATOM 2592 O O . PHE B 1 156 ? -4.828 20.688 -7.332 1 96.62 156 PHE B O 1
ATOM 2599 N N . GLU B 1 157 ? -6.195 21.547 -8.844 1 98.25 157 GLU B N 1
ATOM 2600 C CA . GLU B 1 157 ? -5.184 21.547 -9.891 1 98.25 157 GLU B CA 1
ATOM 2601 C C . GLU B 1 157 ? -3.973 22.391 -9.492 1 98.25 157 GLU B C 1
ATOM 2603 O O . GLU B 1 157 ? -2.83 22.016 -9.766 1 98.25 157 GLU B O 1
ATOM 2608 N N . THR B 1 158 ? -4.195 23.453 -8.797 1 98.56 158 THR B N 1
ATOM 2609 C CA . THR B 1 158 ? -3.119 24.328 -8.352 1 98.56 158 THR B CA 1
ATOM 2610 C C . THR B 1 158 ? -2.283 23.656 -7.27 1 98.56 158 THR B C 1
ATOM 2612 O O . THR B 1 158 ? -1.053 23.734 -7.285 1 98.56 158 THR B O 1
ATOM 2615 N N . VAL B 1 159 ? -2.932 22.969 -6.348 1 98.5 159 VAL B N 1
ATOM 2616 C CA . VAL B 1 159 ? -2.223 22.297 -5.27 1 98.5 159 VAL B CA 1
ATOM 2617 C C . VAL B 1 159 ? -1.381 21.156 -5.844 1 98.5 159 VAL B C 1
ATOM 2619 O O . VAL B 1 159 ? -0.241 20.938 -5.422 1 98.5 159 VAL B O 1
ATOM 2622 N N . VAL B 1 160 ? -1.926 20.453 -6.832 1 98.75 160 VAL B N 1
ATOM 2623 C CA . VAL B 1 160 ? -1.188 19.391 -7.512 1 98.75 160 VAL B CA 1
ATOM 2624 C C . VAL B 1 160 ? 0.071 19.969 -8.156 1 98.75 160 VAL B C 1
ATOM 2626 O O . VAL B 1 160 ? 1.162 19.422 -8.008 1 98.75 160 VAL B O 1
ATOM 2629 N N . GLU B 1 161 ? -0.07 21.094 -8.773 1 98.75 161 GLU B N 1
ATOM 2630 C CA . GLU B 1 161 ? 1.068 21.734 -9.43 1 98.75 161 GLU B CA 1
ATOM 2631 C C . GLU B 1 161 ? 2.113 22.188 -8.406 1 98.75 161 GLU B C 1
ATOM 2633 O O . GLU B 1 161 ? 3.316 22.062 -8.656 1 98.75 161 GLU B O 1
ATOM 2638 N N . ARG B 1 162 ? 1.687 22.719 -7.297 1 98.75 162 ARG B N 1
ATOM 2639 C CA . ARG B 1 162 ? 2.607 23.078 -6.227 1 98.75 162 ARG B CA 1
ATOM 2640 C C . ARG B 1 162 ? 3.436 21.875 -5.777 1 98.75 162 ARG B C 1
ATOM 2642 O O . ARG B 1 162 ? 4.648 21.984 -5.582 1 98.75 162 ARG B O 1
ATOM 2649 N N . CYS B 1 163 ? 2.752 20.766 -5.641 1 98.75 163 CYS B N 1
ATOM 2650 C CA . CYS B 1 163 ? 3.438 19.547 -5.227 1 98.75 163 CYS B CA 1
ATOM 2651 C C . CYS B 1 163 ? 4.457 19.109 -6.273 1 98.75 163 CYS B C 1
ATOM 2653 O O . CYS B 1 163 ? 5.594 18.766 -5.934 1 98.75 163 CYS B O 1
ATOM 2655 N N . ILE B 1 164 ? 4.047 19.109 -7.531 1 98.75 164 ILE B N 1
ATOM 2656 C CA . ILE B 1 164 ? 4.918 18.688 -8.625 1 98.75 164 ILE B CA 1
ATOM 2657 C C . ILE B 1 164 ? 6.145 19.594 -8.688 1 98.75 164 ILE B C 1
ATOM 2659 O O . ILE B 1 164 ? 7.273 19.125 -8.812 1 98.75 164 ILE B O 1
ATOM 2663 N N . GLU B 1 165 ? 5.93 20.891 -8.516 1 98.56 165 GLU B N 1
ATOM 2664 C CA . GLU B 1 165 ? 7.027 21.859 -8.555 1 98.56 165 GLU B CA 1
ATOM 2665 C C . GLU B 1 165 ? 8.008 21.625 -7.402 1 98.56 165 GLU B C 1
ATOM 2667 O O . GLU B 1 165 ? 9.211 21.828 -7.559 1 98.56 165 GLU B O 1
ATOM 2672 N N . ALA B 1 166 ? 7.48 21.25 -6.312 1 98.12 166 ALA B N 1
ATOM 2673 C CA . ALA B 1 166 ? 8.312 21 -5.137 1 98.12 166 ALA B CA 1
ATOM 2674 C C . ALA B 1 166 ? 9.109 19.703 -5.297 1 98.12 166 ALA B C 1
ATOM 2676 O O . ALA B 1 166 ? 10.258 19.625 -4.867 1 98.12 166 ALA B O 1
ATOM 2677 N N . ILE B 1 167 ? 8.547 18.703 -5.938 1 97.94 167 ILE B N 1
ATOM 2678 C CA . ILE B 1 167 ? 9.094 17.344 -5.977 1 97.94 167 ILE B CA 1
ATOM 2679 C C . ILE B 1 167 ? 10.062 17.219 -7.145 1 97.94 167 ILE B C 1
ATOM 2681 O O . ILE B 1 167 ? 11.117 16.594 -7.016 1 97.94 167 ILE B O 1
ATOM 2685 N N . LYS B 1 168 ? 9.828 17.812 -8.211 1 97 168 LYS B N 1
ATOM 2686 C CA . LYS B 1 168 ? 10.555 17.609 -9.469 1 97 168 LYS B CA 1
ATOM 2687 C C . LYS B 1 168 ? 12.047 17.891 -9.289 1 97 168 LYS B C 1
ATOM 2689 O O . LYS B 1 168 ? 12.883 17.094 -9.727 1 97 168 LYS B O 1
ATOM 2694 N N . PRO B 1 169 ? 12.422 19 -8.617 1 96.25 169 PRO B N 1
ATOM 2695 C CA . PRO B 1 169 ? 13.844 19.297 -8.477 1 96.25 169 PRO B CA 1
ATOM 2696 C C . PRO B 1 169 ? 14.578 18.281 -7.598 1 96.25 169 PRO B C 1
ATOM 2698 O O . PRO B 1 169 ? 15.805 18.266 -7.566 1 96.25 169 PRO B O 1
ATOM 2701 N N . LEU B 1 170 ? 13.836 17.516 -6.883 1 95.06 170 LEU B N 1
ATOM 2702 C CA . LEU B 1 170 ? 14.43 16.578 -5.926 1 95.06 170 LEU B CA 1
ATOM 2703 C C . LEU B 1 170 ? 14.547 15.18 -6.527 1 95.06 170 LEU B C 1
ATOM 2705 O O . LEU B 1 170 ? 15.031 14.258 -5.871 1 95.06 170 LEU B O 1
ATOM 2709 N N . LEU B 1 171 ? 14.016 14.992 -7.73 1 92.38 171 LEU B N 1
ATOM 2710 C CA . LEU B 1 171 ? 14 13.672 -8.359 1 92.38 171 LEU B CA 1
ATOM 2711 C C . LEU B 1 171 ? 15.328 13.391 -9.055 1 92.38 171 LEU B C 1
ATOM 2713 O O . LEU B 1 171 ? 16.016 14.312 -9.484 1 92.38 171 LEU B O 1
#

Nearest PDB structures (foldseek):
  1knq-assembly1_A  TM=9.531E-01  e=7.417E-22  Escherichia coli
  1ko8-assembly1_B  TM=9.420E-01  e=2.743E-21  Escherichia coli
  1ko4-assembly1_A  TM=9.695E-01  e=9.546E-20  Escherichia coli
  1ko1-assembly1_A  TM=9.674E-01  e=1.672E-19  Escherichia coli
  1ko4-assembly1_B  TM=9.649E-01  e=2.430E-19  Escherichia coli

Radius of gyration: 20.26 Å; Cα contacts (8 Å, |Δi|>4): 541; chains: 2; bounding box: 47×55×46 Å

InterPro domains:
  IPR006001 Carbohydrate kinase, thermoresistant glucokinase [PTHR43442] (5-168)
  IPR006001 Carbohydrate kinase, thermoresistant glucokinase [TIGR01313] (7-167)
  IPR006001 Carbohydrate kinase, thermoresistant glucokinase [cd02021] (7-152)
  IPR027417 P-loop containing nucleoside triphosphate hydrolase [G3DSA:3.40.50.300] (1-169)
  IPR027417 P-loop containing nucleoside triphosphate hydrolase [SSF52540] (3-168)
  IPR031322 Shikimate kinase/gluconokinase [PF01202] (14-167)

Foldseek 3Di:
DLFFAEEEEAAFPQLCQPVLQVVLCVVVVAAEAELVVQQDPVCVVCVVVLHDDDPVSCLSSLVSLLVVRVVRRVVSGYGYYYDHLFDPVSVCSSCPPPDHYAYEYADDDLVVSLVSLVVDPPRPSVNVSRVVSVVRHDDDDPVRVRYHYQYSPDDSVVSSVVVNVVCVVVD/DLFFAEEEEAAFPQLCQPVLQVVLCVVVVAAEAELVVQQDPVCVVCVVVLHDDDPVSCLSSLVSLLVVRVVRRVVSGYGYYYDHLFDPVSVCSSCPPPDHYAYEYADDDLVVSLVSLVVDPPRPSVNVSRVVSVVRHDDDDPVRVRYHYQYSPDDSVVSSVVVNVVCVVVD

Solvent-accessible surface area (backbone atoms only — not comparable to full-atom values): 18515 Å² total; per-residue (Å²): 124,79,72,18,28,26,33,35,37,23,32,55,81,73,69,42,48,65,63,42,47,51,53,41,21,62,75,69,72,37,43,77,42,60,44,80,55,49,40,46,54,70,53,49,54,39,49,75,71,72,42,80,79,51,72,76,65,42,47,66,31,40,49,44,51,21,22,32,40,42,45,29,34,76,67,44,31,50,30,38,36,29,41,45,65,40,31,61,70,48,46,50,52,37,40,57,97,47,89,46,60,36,36,39,35,48,44,67,53,70,67,60,36,48,54,60,42,62,76,38,89,79,34,68,77,50,46,60,52,43,54,51,40,60,71,55,42,44,79,83,51,85,86,46,78,53,54,43,82,39,66,53,88,54,59,69,69,56,37,36,48,53,50,46,64,63,46,56,81,74,105,124,78,73,18,29,26,32,36,36,23,32,56,81,73,68,45,49,66,62,42,48,51,54,41,22,62,77,69,72,36,43,76,42,61,44,80,54,48,40,45,55,70,54,49,54,38,49,74,71,73,41,80,80,51,72,77,66,42,48,66,31,40,49,42,53,20,22,33,40,42,46,27,35,76,68,44,30,51,32,36,36,29,42,44,64,40,31,60,70,48,46,50,51,37,40,57,97,49,90,47,62,36,35,37,34,47,41,67,52,70,68,59,36,47,54,59,41,62,76,38,89,79,36,68,76,49,47,61,51,44,54,50,40,59,71,56,42,44,76,84,52,85,87,47,76,53,53,43,82,39,66,53,89,55,58,70,70,55,37,35,48,52,50,47,63,64,47,57,82,75,104

Secondary structure (DSSP, 8-state):
----EEEEEE-STTS-HHHHHHHHHHHHT-EEEEGGGG--HHHHHHHHTTPPP-HHHHHHHHHHHHHHHHHHHHTT-EEEEE----SHHHHHHHHTT-S-EEEEEEE--HHHHHHHHHTSTTHHHHHHHHHHHHHH-----TT-TTEEEEE--S-HHHHHHHHHHHHGGG-/----EEEEEE-STTS-HHHHHHHHHHHHT-EEEEGGGG--HHHHHHHHTTPPP-HHHHHHHHHHHHHHHHHHHHTT-EEEEE----SHHHHHHHHTT-S-EEEEEEE--HHHHHHHHHTSTTHHHHHHHHHHHHHH-----TT-TTEEEEE--S-HHHHHHHHHHHHGGG-

Sequence (342 aa):
MSEGKAFILMGVSSTGKTSIGTEVTRRLGMKLIDGDDLHPRANIIKMGSGIPLNDQDREPWLERINDAAFSLEQKSEKGIIVCSALKKTYRDRIRQGNNDVKFIFLKGSFELVLERMKQRKGHYMKTDMLKSQFATLEEPQADEKDVIFIDIDAPFETVVERCIEAIKPLLMSEGKAFILMGVSSTGKTSIGTEVTRRLGMKLIDGDDLHPRANIIKMGSGIPLNDQDREPWLERINDAAFSLEQKSEKGIIVCSALKKTYRDRIRQGNNDVKFIFLKGSFELVLERMKQRKGHYMKTDMLKSQFATLEEPQADEKDVIFIDIDAPFETVVERCIEAIKPLL